Protein AF-A0A660L1Z4-F1 (afdb_monomer)

Mean predicted aligned error: 17.31 Å

Radius of gyration: 32.5 Å; Cα contacts (8 Å, |Δi|>4): 507; chains: 1; bounding box: 66×61×84 Å

InterPro domains:
  IPR021655 Putative metal-binding motif [PF11617] (82-108)

Secondary structure (DSSP, 8-state):
--EEEEEE---TTEEEEEEETTPPPEE-TTSEEEEEEE-SEEEEEEEEEEETTT--BPPPEEEEEEEPPP-SS-SS--TTTSS-TT-TT-STTSPP-TTSS--SS-SSSPPP-------S----------SPBP--EEEEEEEE-SSEEEEEEEEEEEEPTT-EEEEEEESS-S-SEEEE-S--EEEE-TTTTT-EEETT-EEEEEEE-TTSBEEEEEEEEETTEEEEEEEEEE-

Nearest PDB structures (foldseek):
  6h41-assembly1_A  TM=2.697E-01  e=2.988E-02  Homo sapiens
  3va2-assembly1_C  TM=2.742E-01  e=3.316E-02  Homo sapiens
  7uwm-assembly1_C  TM=2.073E-01  e=4.534E-02  Homo sapiens
  7uww-assembly2_B  TM=2.112E-01  e=3.609E+00  Ruminococcus bromii L2-63

Foldseek 3Di:
DKDKDKAAADDPQWWKWKDKDPDDTDTPRVRMDMDIRDDFFKMKIKMWIAGPPPRDIGDIDMDMDGDHFDQCCPLPDGPPQFVDSPDNQAGLPHDADAPPPDRSNNPPDHHHPDPCPPDPPDPDPDPPQPFAADDKDWDWDWDAAQFWIATQFTKIAAQAAQKKKKKAKDDQFPDGIDIDHRDGGIGTPVVRHRGTRTQQMWIWIWIDHPRHWIKIWIWHHHRRDHTDIDIDTHD

Solvent-accessible surface area (backbone atoms only — not comparable to full-atom values): 13216 Å² total; per-residue (Å²): 137,73,44,68,51,78,49,76,52,88,60,94,76,48,38,30,35,33,32,54,59,93,49,71,74,39,86,35,61,80,34,51,50,74,49,68,68,56,66,73,45,79,45,37,40,37,38,28,42,27,36,77,85,75,67,50,69,54,75,77,49,73,51,74,52,70,43,74,64,69,50,75,49,69,68,82,55,32,59,85,58,15,76,39,42,78,38,71,69,32,25,66,82,34,78,54,54,52,73,70,82,45,49,20,24,45,80,86,54,52,35,68,71,70,82,72,66,81,64,74,78,69,78,72,74,71,80,74,75,82,45,57,70,59,71,66,50,83,48,73,40,72,52,55,33,67,63,30,36,31,24,81,37,38,28,37,33,59,37,51,78,71,28,40,37,40,35,41,33,45,73,47,41,89,56,54,67,50,74,51,66,87,49,47,40,73,42,68,45,60,94,56,35,74,35,64,31,21,42,67,13,35,39,37,40,35,39,40,37,92,81,37,31,22,26,30,42,38,36,36,36,37,56,55,39,81,59,50,75,45,81,42,79,41,131

Organism: NCBI:txid166793

Sequence (235 aa):
MRSSATFTFGAPGYGYDCHVDDATFKDCRNGTFTASGLGVGTHTFSVRAYSLTDDSVSGTVSRTWTVTAIDDDADGFVVPADCNDANPAIHPTAPDLAANGLDENCDGLDATPVPVTPAAPAPTPAPSDTRPKLDVALSYFMHATKRSTRFSALSLKDVPAGATITIKCAGGCPRKRATITGKRGTVALTPFRNRALKAGAKLTIEVTKPGSVGTAKVVTIRAGKRPTIVTKTLT

pLDDT: mean 89.53, std 10.03, range [47.41, 97.69]

Structure (mmCIF, N/CA/C/O backbone):
data_AF-A0A660L1Z4-F1
#
_entry.id   AF-A0A660L1Z4-F1
#
loop_
_atom_site.group_PDB
_atom_site.id
_atom_site.type_symbol
_atom_site.label_atom_id
_atom_site.label_alt_id
_atom_site.label_comp_id
_atom_site.label_asym_id
_atom_site.label_entity_id
_atom_site.label_seq_id
_atom_site.pdbx_PDB_ins_code
_atom_site.Cartn_x
_atom_site.Cartn_y
_atom_site.Cartn_z
_atom_site.occupancy
_atom_site.B_iso_or_equiv
_atom_site.auth_seq_id
_atom_site.auth_comp_id
_atom_site.auth_asym_id
_atom_site.auth_atom_id
_atom_site.pdbx_PDB_model_num
ATOM 1 N N . MET A 1 1 ? 6.098 -22.818 -16.810 1.00 47.41 1 MET A N 1
ATOM 2 C CA . MET A 1 1 ? 6.186 -22.484 -18.257 1.00 47.41 1 MET A CA 1
ATOM 3 C C . MET A 1 1 ? 7.643 -22.176 -18.595 1.00 47.41 1 MET A C 1
ATOM 5 O O . MET A 1 1 ? 8.333 -21.676 -17.722 1.00 47.41 1 MET A O 1
ATOM 9 N N . ARG A 1 2 ? 8.156 -22.511 -19.790 1.00 62.72 2 ARG A N 1
ATOM 10 C CA . ARG A 1 2 ? 9.535 -22.148 -20.186 1.00 62.72 2 ARG A CA 1
ATOM 11 C C . ARG A 1 2 ? 9.500 -20.831 -20.962 1.00 62.72 2 ARG A C 1
ATOM 13 O O . ARG A 1 2 ? 8.829 -20.769 -21.987 1.00 62.72 2 ARG A O 1
ATOM 20 N N . SER A 1 3 ? 10.210 -19.809 -20.491 1.00 80.94 3 SER A N 1
ATOM 21 C CA . SER A 1 3 ? 10.277 -18.498 -21.149 1.00 80.94 3 SER A CA 1
ATOM 22 C C . SER A 1 3 ? 11.009 -18.591 -22.491 1.00 80.94 3 SER A C 1
ATOM 24 O O . SER A 1 3 ? 12.040 -19.265 -22.599 1.00 80.94 3 SER A O 1
ATOM 26 N N . SER A 1 4 ? 10.485 -17.917 -23.518 1.00 86.12 4 SER A N 1
ATOM 27 C CA . SER A 1 4 ? 11.098 -17.843 -24.848 1.00 86.12 4 SER A CA 1
ATOM 28 C C . SER A 1 4 ? 11.040 -16.433 -25.424 1.00 86.12 4 SER A C 1
ATOM 30 O O . SER A 1 4 ? 10.033 -15.749 -25.261 1.00 86.12 4 SER A O 1
ATOM 32 N N . ALA A 1 5 ? 12.079 -16.030 -26.152 1.00 89.62 5 ALA A N 1
ATOM 33 C CA . ALA A 1 5 ? 12.155 -14.752 -26.855 1.00 89.62 5 ALA A CA 1
ATOM 34 C C . ALA A 1 5 ? 12.594 -14.979 -28.307 1.00 89.62 5 ALA A C 1
ATOM 36 O O . ALA A 1 5 ? 13.539 -15.726 -28.558 1.00 89.62 5 ALA A O 1
ATOM 37 N N . THR A 1 6 ? 11.910 -14.343 -29.262 1.00 93.19 6 THR A N 1
ATOM 38 C CA . THR A 1 6 ? 12.242 -14.430 -30.693 1.00 93.19 6 THR A CA 1
ATOM 39 C C . THR A 1 6 ? 12.749 -13.085 -31.192 1.00 93.19 6 THR A C 1
ATOM 41 O O . THR A 1 6 ? 12.084 -12.065 -31.025 1.00 93.19 6 THR A O 1
ATOM 44 N N . PHE A 1 7 ? 13.912 -13.096 -31.832 1.00 93.75 7 PHE A N 1
ATOM 45 C CA . PHE A 1 7 ? 14.570 -11.934 -32.418 1.00 93.75 7 PHE A CA 1
ATOM 46 C C . PHE A 1 7 ? 14.559 -12.066 -33.929 1.00 93.75 7 PHE A C 1
ATOM 48 O O . PHE A 1 7 ? 14.836 -13.144 -34.448 1.00 93.75 7 PHE A O 1
ATOM 55 N N . THR A 1 8 ? 14.285 -10.968 -34.625 1.00 94.56 8 THR A N 1
ATOM 56 C CA . THR A 1 8 ? 14.431 -10.865 -36.079 1.00 94.56 8 THR A CA 1
ATOM 57 C C . THR A 1 8 ? 15.454 -9.782 -36.405 1.00 94.56 8 THR A C 1
ATOM 59 O O . THR A 1 8 ? 15.537 -8.762 -35.718 1.00 94.56 8 THR A O 1
ATOM 62 N N . PHE A 1 9 ? 16.287 -10.031 -37.408 1.00 93.12 9 PHE A N 1
ATOM 63 C CA . PHE A 1 9 ? 17.388 -9.162 -37.818 1.00 93.12 9 PHE A CA 1
ATOM 64 C C . PHE A 1 9 ? 17.726 -9.434 -39.283 1.00 93.12 9 PHE A C 1
ATOM 66 O O . PHE A 1 9 ? 17.586 -10.553 -39.767 1.00 93.12 9 PHE A O 1
ATOM 73 N N . GLY A 1 10 ? 18.152 -8.409 -40.016 1.00 91.75 10 GLY A N 1
ATOM 74 C CA . GLY A 1 10 ? 18.392 -8.566 -41.443 1.00 91.75 10 GLY A CA 1
ATOM 75 C C . GLY A 1 10 ? 18.953 -7.320 -42.115 1.00 91.75 10 GLY A C 1
ATOM 76 O O . GLY A 1 10 ? 18.711 -6.193 -41.690 1.00 91.75 10 GLY A O 1
ATOM 77 N N . ALA A 1 11 ? 19.704 -7.569 -43.179 1.00 87.56 11 ALA A N 1
ATOM 78 C CA . ALA A 1 11 ? 20.350 -6.644 -44.094 1.00 87.56 11 ALA A CA 1
ATOM 79 C C . ALA A 1 11 ? 20.694 -7.437 -45.377 1.00 87.56 11 ALA A C 1
ATOM 81 O O . ALA A 1 11 ? 21.342 -8.481 -45.286 1.00 87.56 11 ALA A O 1
ATOM 82 N N . PRO A 1 12 ? 20.269 -7.000 -46.571 1.00 86.81 12 PRO A N 1
ATOM 83 C CA . PRO A 1 12 ? 20.550 -7.728 -47.809 1.00 86.81 12 PRO A CA 1
ATOM 84 C C . PRO A 1 12 ? 22.055 -7.949 -48.038 1.00 86.81 12 PRO A C 1
ATOM 86 O O . PRO A 1 12 ? 22.833 -7.017 -47.873 1.00 86.81 12 PRO A O 1
ATOM 89 N N . GLY A 1 13 ? 22.454 -9.158 -48.454 1.00 86.75 13 GLY A N 1
ATOM 90 C CA . GLY A 1 13 ? 23.846 -9.481 -48.816 1.00 86.75 13 GLY A CA 1
ATOM 91 C C . GLY A 1 13 ? 24.754 -9.966 -47.675 1.00 86.75 13 GLY A C 1
ATOM 92 O O . GLY A 1 13 ? 25.929 -10.227 -47.922 1.00 86.75 13 GLY A O 1
ATOM 93 N N . TYR A 1 14 ? 24.225 -10.139 -46.461 1.00 92.44 14 TYR A N 1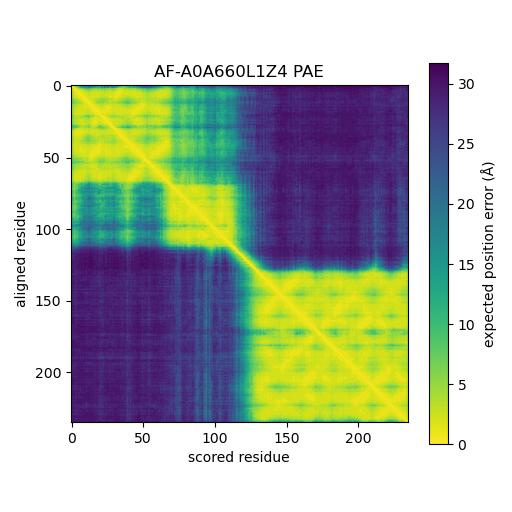
ATOM 94 C CA . TYR A 1 14 ? 24.999 -10.533 -45.277 1.00 92.44 14 TYR A CA 1
ATOM 95 C C . TYR A 1 14 ? 24.515 -11.859 -44.670 1.00 92.44 14 TYR A C 1
ATOM 97 O O . TYR A 1 14 ? 23.342 -12.221 -44.787 1.00 92.44 14 TYR A O 1
ATOM 105 N N . GLY A 1 15 ? 25.424 -12.582 -44.013 1.00 92.88 15 GLY A N 1
ATOM 106 C CA . GLY A 1 15 ? 25.101 -13.604 -43.015 1.00 92.88 15 GLY A CA 1
ATOM 107 C C . GLY A 1 15 ? 25.193 -13.040 -41.594 1.00 92.88 15 GLY A C 1
ATOM 108 O O . GLY A 1 15 ? 25.589 -11.887 -41.410 1.00 92.88 15 GLY A O 1
ATOM 109 N N . TYR A 1 16 ? 24.806 -13.825 -40.584 1.00 95.81 16 TYR A N 1
ATOM 110 C CA . TYR A 1 16 ? 24.766 -13.362 -39.192 1.00 95.81 16 TYR A CA 1
ATOM 111 C C . TYR A 1 16 ? 25.297 -14.404 -38.231 1.00 95.81 16 TYR A C 1
ATOM 113 O O . TYR A 1 16 ? 24.886 -15.559 -38.305 1.00 95.81 16 TYR A O 1
ATOM 121 N N . ASP A 1 17 ? 26.078 -13.950 -37.258 1.00 95.25 17 ASP A N 1
ATOM 122 C CA . ASP A 1 17 ? 26.321 -14.709 -36.041 1.00 95.25 17 ASP A CA 1
ATOM 123 C C . ASP A 1 17 ? 25.553 -14.076 -34.888 1.00 95.25 17 ASP A C 1
ATOM 125 O O . ASP A 1 17 ? 25.518 -12.848 -34.747 1.00 95.25 17 ASP A O 1
ATOM 129 N N . CYS A 1 18 ? 24.988 -14.903 -34.016 1.00 96.06 18 CYS A N 1
ATOM 130 C CA . CYS A 1 18 ? 24.285 -14.420 -32.839 1.00 96.06 18 CYS A CA 1
ATOM 131 C C . CYS A 1 18 ? 24.506 -15.297 -31.605 1.00 96.06 18 CYS A C 1
ATOM 133 O O . CYS A 1 18 ? 24.869 -16.469 -31.710 1.00 96.06 18 CYS A O 1
ATOM 135 N N . HIS A 1 19 ? 24.283 -14.724 -30.426 1.00 94.94 19 HIS A N 1
ATOM 136 C CA . HIS A 1 19 ? 24.240 -15.446 -29.158 1.00 94.94 19 HIS A CA 1
ATOM 137 C C . HIS A 1 19 ? 23.331 -14.730 -28.155 1.00 94.94 19 HIS A C 1
ATOM 139 O O . HIS A 1 19 ? 22.885 -13.602 -28.381 1.00 94.94 19 HIS A O 1
ATOM 145 N N . VAL A 1 20 ? 23.046 -15.412 -27.048 1.00 95.06 20 VAL A N 1
ATOM 146 C CA . VAL A 1 20 ? 22.392 -14.835 -25.872 1.00 95.06 20 VAL A CA 1
ATOM 147 C C . VAL A 1 20 ? 23.340 -14.983 -24.689 1.00 95.06 20 VAL A C 1
ATOM 149 O O . VAL A 1 20 ? 23.982 -16.022 -24.549 1.00 95.06 20 VAL A O 1
ATOM 152 N N . ASP A 1 21 ? 23.436 -13.938 -23.879 1.00 93.88 21 ASP A N 1
ATOM 153 C CA . ASP A 1 21 ? 24.288 -13.818 -22.696 1.00 93.88 21 ASP A CA 1
ATOM 154 C C . ASP A 1 21 ? 25.753 -14.112 -23.018 1.00 93.88 21 ASP A C 1
ATOM 156 O O . ASP A 1 21 ? 26.261 -13.646 -24.033 1.00 93.88 21 ASP A O 1
ATOM 160 N N . ASP A 1 22 ? 26.430 -14.903 -22.194 1.00 88.81 22 ASP A N 1
ATOM 161 C CA . ASP A 1 22 ? 27.844 -15.238 -22.362 1.00 88.81 22 ASP A CA 1
ATOM 162 C C . ASP A 1 22 ? 28.073 -16.444 -23.292 1.00 88.81 22 ASP A C 1
ATOM 164 O O . ASP A 1 22 ? 29.169 -17.007 -23.343 1.00 88.81 22 ASP A O 1
ATOM 168 N N . ALA A 1 23 ? 27.046 -16.876 -24.034 1.00 91.12 23 ALA A N 1
ATOM 169 C CA . ALA A 1 23 ? 27.200 -17.954 -25.003 1.00 91.12 23 ALA A CA 1
ATOM 170 C C . ALA A 1 23 ? 28.114 -17.540 -26.167 1.00 91.12 23 ALA A C 1
ATOM 172 O O . ALA A 1 23 ? 28.245 -16.369 -26.520 1.00 91.12 23 ALA A O 1
ATOM 173 N N . THR A 1 24 ? 28.725 -18.528 -26.814 1.00 93.44 24 THR A N 1
ATOM 174 C CA . THR A 1 24 ? 29.517 -18.286 -28.016 1.00 93.44 24 THR A CA 1
ATOM 175 C C . THR A 1 24 ? 28.620 -17.915 -29.194 1.00 93.44 24 THR A C 1
ATOM 177 O O . THR A 1 24 ? 27.516 -18.441 -29.358 1.00 93.44 24 THR A O 1
ATOM 180 N N . PHE A 1 25 ? 29.117 -17.011 -30.042 1.00 93.50 25 PHE A N 1
ATOM 181 C CA . PHE A 1 25 ? 28.509 -16.717 -31.336 1.00 93.50 25 PHE A CA 1
ATOM 182 C C . PHE A 1 25 ? 28.332 -18.008 -32.141 1.00 93.50 25 PHE A C 1
ATOM 184 O O . PHE A 1 25 ? 29.274 -18.786 -32.301 1.00 93.50 25 PHE A O 1
ATOM 191 N N . LYS A 1 26 ? 27.123 -18.215 -32.659 1.00 93.12 26 LYS A N 1
ATOM 192 C CA . LYS A 1 26 ? 26.795 -19.293 -33.595 1.00 93.12 26 LYS A CA 1
ATOM 193 C C . LYS A 1 26 ? 26.161 -18.719 -34.851 1.00 93.12 26 LYS A C 1
ATOM 195 O O . LYS A 1 26 ? 25.622 -17.615 -34.808 1.00 93.12 26 LYS A O 1
ATOM 200 N N . ASP A 1 27 ? 26.167 -19.500 -35.925 1.00 91.88 27 ASP A N 1
ATOM 201 C CA . ASP A 1 27 ? 25.531 -19.098 -37.177 1.00 91.88 27 ASP A CA 1
ATOM 202 C C . ASP A 1 27 ? 24.006 -18.979 -37.001 1.00 91.88 27 ASP A C 1
ATOM 204 O O . ASP A 1 27 ? 23.322 -19.901 -36.543 1.00 91.88 27 ASP A O 1
ATOM 208 N N . CYS A 1 28 ? 23.484 -17.809 -37.359 1.00 92.00 28 CYS A N 1
ATOM 209 C CA . CYS A 1 28 ? 22.079 -17.424 -37.268 1.00 92.00 28 CYS A CA 1
ATOM 210 C C . CYS A 1 28 ? 21.593 -16.824 -38.595 1.00 92.00 28 CYS A C 1
ATOM 212 O O . CYS A 1 28 ? 20.809 -15.870 -38.618 1.00 92.00 28 CYS A O 1
ATOM 214 N N . ARG A 1 29 ? 22.062 -17.379 -39.719 1.00 87.50 29 ARG A N 1
ATOM 215 C CA . ARG A 1 29 ? 21.878 -16.841 -41.076 1.00 87.50 29 ARG A CA 1
ATOM 216 C C . ARG A 1 29 ? 20.435 -16.546 -41.494 1.00 87.50 29 ARG A C 1
ATOM 218 O O . ARG A 1 29 ? 20.216 -15.688 -42.341 1.00 87.50 29 ARG A O 1
ATOM 225 N N . ASN A 1 30 ? 19.449 -17.200 -40.884 1.00 84.12 30 ASN A N 1
ATOM 226 C CA . ASN A 1 30 ? 18.032 -17.082 -41.250 1.00 84.12 30 ASN A CA 1
ATOM 227 C C . ASN A 1 30 ? 17.375 -15.755 -40.827 1.00 84.12 30 ASN A C 1
ATOM 229 O O . ASN A 1 30 ? 16.161 -15.605 -40.960 1.00 84.12 30 ASN A O 1
ATOM 233 N N . GLY A 1 31 ? 18.140 -14.809 -40.271 1.00 87.44 31 GLY A N 1
ATOM 234 C CA . GLY A 1 31 ? 17.625 -13.509 -39.841 1.00 87.44 31 GLY A CA 1
ATOM 235 C C . GLY A 1 31 ? 16.598 -13.600 -38.708 1.00 87.44 31 GLY A C 1
ATOM 236 O O . GLY A 1 31 ? 15.849 -12.660 -38.454 1.00 87.44 31 GLY A O 1
ATOM 237 N N . THR A 1 32 ? 16.512 -14.759 -38.054 1.00 92.50 32 THR A N 1
ATOM 238 C CA . THR A 1 32 ? 15.626 -15.022 -36.923 1.00 92.50 32 THR A CA 1
ATOM 239 C C . THR A 1 32 ? 16.330 -15.948 -35.942 1.00 92.50 32 THR A C 1
ATOM 241 O O . THR A 1 32 ? 16.927 -16.948 -36.342 1.00 92.50 32 THR A O 1
ATOM 244 N N . PHE A 1 33 ? 16.235 -15.638 -34.652 1.00 93.56 33 PHE A N 1
ATOM 245 C CA . PHE A 1 33 ? 16.760 -16.463 -33.572 1.00 93.56 33 PHE A CA 1
ATOM 246 C C . PHE A 1 33 ? 15.730 -16.596 -32.453 1.00 93.56 33 PHE A C 1
ATOM 248 O O . PHE A 1 33 ? 15.174 -15.597 -32.007 1.00 93.56 33 PHE A O 1
ATOM 255 N N . THR A 1 34 ? 15.488 -17.821 -31.984 1.00 92.75 34 THR A N 1
ATOM 256 C CA . THR A 1 34 ? 14.608 -18.078 -30.836 1.00 92.75 34 THR A CA 1
ATOM 257 C C . THR A 1 34 ? 15.432 -18.582 -29.660 1.00 92.75 34 THR A C 1
ATOM 259 O O . THR A 1 34 ? 16.040 -19.650 -29.725 1.00 92.75 34 THR A O 1
ATOM 262 N N . ALA A 1 35 ? 15.434 -17.810 -28.579 1.00 90.94 35 ALA A N 1
ATOM 263 C CA . ALA A 1 35 ? 15.945 -18.216 -27.283 1.00 90.94 35 ALA A CA 1
ATOM 264 C C . ALA A 1 35 ? 14.820 -18.900 -26.498 1.00 90.94 35 ALA A C 1
ATOM 266 O O . ALA A 1 35 ? 13.708 -18.380 -26.440 1.00 90.94 35 ALA A O 1
ATOM 267 N N . SER A 1 36 ? 15.090 -20.054 -25.893 1.00 90.12 36 SER A N 1
ATOM 268 C CA . SER A 1 36 ? 14.097 -20.842 -25.152 1.00 90.12 36 SER A CA 1
ATOM 269 C C . SER A 1 36 ? 14.684 -21.375 -23.855 1.00 90.12 36 SER A C 1
ATOM 271 O O . SER A 1 36 ? 15.864 -21.713 -23.824 1.00 90.12 36 SER A O 1
ATOM 273 N N . GLY A 1 37 ? 13.852 -21.534 -22.826 1.00 83.69 37 GLY A N 1
ATOM 274 C CA . GLY A 1 37 ? 14.307 -22.041 -21.528 1.00 83.69 37 GLY A CA 1
ATOM 275 C C . GLY A 1 37 ? 15.136 -21.017 -20.757 1.00 83.69 37 GLY A C 1
ATOM 276 O O . GLY A 1 37 ? 16.036 -21.397 -20.019 1.00 83.69 37 GLY A O 1
ATOM 277 N N . LEU A 1 38 ? 14.846 -19.732 -20.962 1.00 86.81 38 LEU A N 1
ATOM 278 C CA . LEU A 1 38 ? 15.504 -18.636 -20.260 1.00 86.81 38 LEU A CA 1
ATOM 279 C C . LEU A 1 38 ? 15.060 -18.623 -18.794 1.00 86.81 38 LEU A C 1
ATOM 281 O O . LEU A 1 38 ? 13.863 -18.739 -18.515 1.00 86.81 38 LEU A O 1
ATOM 285 N N . GLY A 1 39 ? 16.026 -18.507 -17.884 1.00 83.19 39 GLY A N 1
ATOM 286 C CA . GLY A 1 39 ? 15.771 -18.345 -16.454 1.00 83.19 39 GLY A CA 1
ATOM 287 C C . GLY A 1 39 ? 15.215 -16.961 -16.121 1.00 83.19 39 GLY A C 1
ATOM 288 O O . GLY A 1 39 ? 15.100 -16.099 -16.986 1.00 83.19 39 GLY A O 1
ATOM 289 N N . VAL A 1 40 ? 14.856 -16.750 -14.855 1.00 83.81 40 VAL A N 1
ATOM 290 C CA . VAL A 1 40 ? 14.528 -15.414 -14.339 1.00 83.81 40 VAL A CA 1
ATOM 291 C C . VAL A 1 40 ? 15.815 -14.599 -14.271 1.00 83.81 40 VAL A C 1
ATOM 293 O O . VAL A 1 40 ? 16.835 -15.084 -13.783 1.00 83.81 40 VAL A O 1
ATOM 296 N N . GLY A 1 41 ? 15.767 -13.362 -14.753 1.00 84.69 41 GLY A N 1
ATOM 297 C CA . GLY A 1 41 ? 16.921 -12.477 -14.770 1.00 84.69 41 GLY A CA 1
ATOM 298 C C . GLY A 1 41 ? 17.029 -11.648 -16.040 1.00 84.69 41 GLY A C 1
ATOM 299 O O . GLY A 1 41 ? 16.144 -11.624 -16.900 1.00 84.69 41 GLY A O 1
ATOM 300 N N . THR A 1 42 ? 18.131 -10.913 -16.123 1.00 91.38 42 THR A N 1
ATOM 301 C CA . THR A 1 42 ? 18.456 -10.079 -17.276 1.00 91.38 42 THR A CA 1
ATOM 302 C C . THR A 1 42 ? 19.210 -10.902 -18.303 1.00 91.38 42 THR A C 1
ATOM 304 O O . THR A 1 42 ? 20.217 -11.522 -17.975 1.00 91.38 42 THR A O 1
ATOM 307 N N . HIS A 1 43 ? 18.750 -10.836 -19.547 1.00 93.75 43 HIS A N 1
ATOM 308 C CA . HIS A 1 43 ? 19.355 -11.512 -20.680 1.00 93.75 43 HIS A CA 1
ATOM 309 C C . HIS A 1 43 ? 19.715 -10.518 -21.779 1.00 93.75 43 HIS A C 1
ATOM 311 O O . HIS A 1 43 ? 19.025 -9.512 -21.975 1.00 93.75 43 HIS A O 1
ATOM 317 N N . THR A 1 44 ? 20.789 -10.797 -22.512 1.00 96.25 44 THR A N 1
ATOM 318 C CA . THR A 1 44 ? 21.271 -9.946 -23.606 1.00 96.25 44 THR A CA 1
ATOM 319 C C . THR A 1 44 ? 21.449 -10.751 -24.880 1.00 96.25 44 THR A C 1
ATOM 321 O O . THR A 1 44 ? 22.229 -11.688 -24.934 1.00 96.25 44 THR A O 1
ATOM 324 N N . PHE A 1 45 ? 20.757 -10.357 -25.941 1.00 96.56 45 PHE A N 1
ATOM 325 C CA . PHE A 1 45 ? 20.903 -10.927 -27.273 1.00 96.56 45 PHE A CA 1
ATOM 326 C C . PHE A 1 45 ? 21.887 -10.068 -28.042 1.00 96.56 45 PHE A C 1
ATOM 328 O O . PHE A 1 45 ? 21.719 -8.849 -28.093 1.00 96.56 45 PHE A O 1
ATOM 335 N N . SER A 1 46 ? 22.871 -10.705 -28.658 1.00 96.81 46 SER A N 1
ATOM 336 C CA . SER A 1 46 ? 23.926 -10.053 -29.420 1.00 96.81 46 SER A CA 1
ATOM 337 C C . SER A 1 46 ? 23.982 -10.647 -30.817 1.00 96.81 46 SER A C 1
ATOM 339 O O . SER A 1 46 ? 23.966 -11.866 -30.985 1.00 96.81 46 SER A O 1
ATOM 341 N N . VAL A 1 47 ? 24.060 -9.781 -31.824 1.00 97.06 47 VAL A N 1
ATOM 342 C CA . VAL A 1 47 ? 24.161 -10.166 -33.234 1.00 97.06 47 VAL A CA 1
ATOM 343 C C . VAL A 1 47 ? 25.218 -9.327 -33.937 1.00 97.06 47 VAL A C 1
ATOM 345 O O . VAL A 1 47 ? 25.360 -8.129 -33.679 1.00 97.06 47 VAL A O 1
ATOM 348 N N . ARG A 1 48 ? 25.956 -9.960 -34.843 1.00 95.38 48 ARG A N 1
ATOM 349 C CA . ARG A 1 48 ? 26.872 -9.309 -35.782 1.00 95.38 48 ARG A CA 1
ATOM 350 C C . ARG A 1 48 ? 26.607 -9.842 -37.185 1.00 95.38 48 ARG A C 1
ATOM 352 O O . ARG A 1 48 ? 26.214 -10.997 -37.343 1.00 95.38 48 ARG A O 1
ATOM 359 N N . ALA A 1 49 ? 26.806 -9.003 -38.189 1.00 95.06 49 ALA A N 1
ATOM 360 C CA . ALA A 1 49 ? 26.706 -9.393 -39.587 1.00 95.06 49 ALA A CA 1
ATOM 361 C C . ALA A 1 49 ? 28.095 -9.733 -40.136 1.00 95.06 49 ALA A C 1
ATOM 363 O O . ALA A 1 49 ? 29.072 -9.083 -39.764 1.00 95.06 49 ALA A O 1
ATOM 364 N N . TYR A 1 50 ? 28.173 -10.709 -41.037 1.00 92.38 50 TYR A N 1
ATOM 365 C CA . TYR A 1 50 ? 29.354 -10.962 -41.857 1.00 92.38 50 TYR A CA 1
ATOM 366 C C . TYR A 1 50 ? 29.001 -10.856 -43.339 1.00 92.38 50 TYR A C 1
ATOM 368 O O . TYR A 1 50 ? 27.915 -11.245 -43.778 1.00 92.38 50 TYR A O 1
ATOM 376 N N . SER A 1 51 ? 29.902 -10.273 -44.114 1.00 90.44 51 SER A N 1
ATOM 377 C CA . SER A 1 51 ? 29.764 -10.136 -45.561 1.00 90.44 51 SER A CA 1
ATOM 378 C C . SER A 1 51 ? 29.969 -11.480 -46.256 1.00 90.44 51 SER A C 1
ATOM 380 O O . SER A 1 51 ? 30.919 -12.194 -45.957 1.00 90.44 51 SER A O 1
ATOM 382 N N . LEU A 1 52 ? 29.099 -11.823 -47.212 1.00 85.25 52 LEU A N 1
ATOM 383 C CA . LEU A 1 52 ? 29.209 -13.077 -47.974 1.00 85.25 52 LEU A CA 1
ATOM 384 C C . LEU A 1 52 ? 30.272 -13.028 -49.085 1.00 85.25 52 LEU A C 1
ATOM 386 O O . LEU A 1 52 ? 30.502 -14.039 -49.746 1.00 85.25 52 LEU A O 1
ATOM 390 N N . THR A 1 53 ? 30.860 -11.856 -49.341 1.00 89.94 53 THR A N 1
ATOM 391 C CA . THR A 1 53 ? 31.812 -11.643 -50.441 1.00 89.94 53 THR A CA 1
ATOM 392 C C . THR A 1 53 ? 33.254 -11.482 -49.979 1.00 89.94 53 THR A C 1
ATOM 394 O O . THR A 1 53 ? 34.159 -11.742 -50.765 1.00 89.94 53 THR A O 1
ATOM 397 N N . ASP A 1 54 ? 33.476 -11.033 -48.742 1.00 89.25 54 ASP A N 1
ATOM 398 C CA . ASP A 1 54 ? 34.814 -10.730 -48.215 1.00 89.25 54 ASP A CA 1
ATOM 399 C C . ASP A 1 54 ? 35.014 -11.100 -46.733 1.00 89.25 54 ASP A C 1
ATOM 401 O O . ASP A 1 54 ? 36.038 -10.738 -46.157 1.00 89.25 54 ASP A O 1
ATOM 405 N N . ASP A 1 55 ? 34.052 -11.798 -46.114 1.00 85.38 55 ASP A N 1
ATOM 406 C CA . ASP A 1 55 ? 34.065 -12.225 -44.705 1.00 85.38 55 ASP A CA 1
ATOM 407 C C . ASP A 1 55 ? 34.280 -11.092 -43.680 1.00 85.38 55 ASP A C 1
ATOM 409 O O . ASP A 1 55 ? 34.563 -11.339 -42.504 1.00 85.38 55 ASP A O 1
ATOM 413 N N . SER A 1 56 ? 34.112 -9.828 -44.082 1.00 89.88 56 SER A N 1
ATOM 414 C CA . SER A 1 56 ? 34.191 -8.700 -43.154 1.00 89.88 56 SER A CA 1
ATOM 415 C C . SER A 1 56 ? 33.064 -8.762 -42.122 1.00 89.88 56 SER A C 1
ATOM 417 O O . SER A 1 56 ? 31.906 -9.018 -42.457 1.00 89.88 56 SER A O 1
ATOM 419 N N . VAL A 1 57 ? 33.402 -8.522 -40.851 1.00 93.31 57 VAL A N 1
ATOM 420 C CA . VAL A 1 57 ? 32.473 -8.634 -39.716 1.00 93.31 57 VAL A CA 1
ATOM 421 C C . VAL A 1 57 ? 32.117 -7.245 -39.189 1.00 93.31 57 VAL A C 1
ATOM 423 O O . VAL A 1 57 ? 32.994 -6.414 -38.945 1.00 93.31 57 VAL A O 1
ATOM 426 N N . SER A 1 58 ? 30.824 -6.989 -38.996 1.00 93.25 58 SER A N 1
ATOM 427 C CA . SER A 1 58 ? 30.324 -5.740 -38.421 1.00 93.25 58 SER A CA 1
ATOM 428 C C . SER A 1 58 ? 30.625 -5.630 -36.924 1.00 93.25 58 SER A C 1
ATOM 430 O O . SER A 1 58 ? 30.949 -6.606 -36.249 1.00 93.25 58 SER A O 1
ATOM 432 N N . GLY A 1 59 ? 30.397 -4.442 -36.360 1.00 92.19 59 GLY A N 1
ATOM 433 C CA . GLY A 1 59 ? 30.248 -4.315 -34.910 1.00 92.19 59 GLY A CA 1
ATOM 434 C C . GLY A 1 59 ? 29.077 -5.155 -34.379 1.00 92.19 59 GLY A C 1
ATOM 435 O O . GLY A 1 59 ? 28.129 -5.453 -35.114 1.00 92.19 59 GLY A O 1
ATOM 436 N N . THR A 1 60 ? 29.146 -5.518 -33.098 1.00 96.38 60 THR A N 1
ATOM 437 C CA . THR A 1 60 ? 28.077 -6.236 -32.394 1.00 96.38 60 THR A CA 1
ATOM 438 C C . THR A 1 60 ? 26.968 -5.273 -31.986 1.00 96.38 60 THR A C 1
ATOM 440 O O . THR A 1 60 ? 27.228 -4.230 -31.384 1.00 96.38 60 THR A O 1
ATOM 443 N N . VAL A 1 61 ? 25.722 -5.642 -32.275 1.00 95.62 61 VAL A N 1
ATOM 444 C CA . VAL A 1 61 ? 24.525 -4.949 -31.792 1.00 95.62 61 VAL A CA 1
ATOM 445 C C . VAL A 1 61 ? 23.854 -5.821 -30.742 1.00 95.62 61 VAL A C 1
ATOM 447 O O . VAL A 1 61 ? 23.590 -6.996 -30.996 1.00 95.62 61 VAL A O 1
ATOM 450 N N . SER A 1 62 ? 23.542 -5.232 -29.587 1.00 95.56 62 SER A N 1
ATOM 451 C CA . SER A 1 62 ? 22.947 -5.954 -28.464 1.00 95.56 62 SER A CA 1
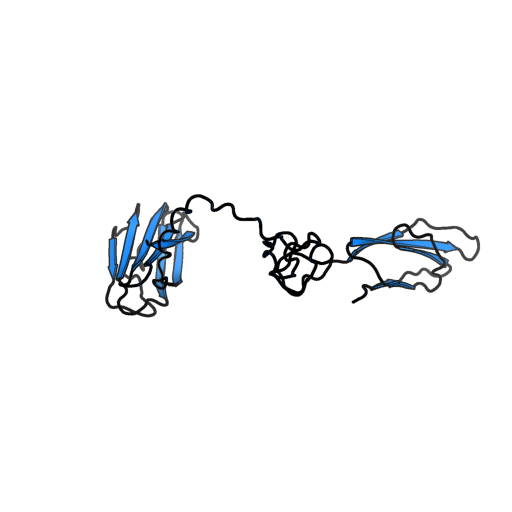ATOM 452 C C . SER A 1 62 ? 21.596 -5.375 -28.042 1.00 95.56 62 SER A C 1
ATOM 454 O O . SER A 1 62 ? 21.353 -4.167 -28.129 1.00 95.56 62 SER A O 1
ATOM 456 N N . ARG A 1 63 ? 20.702 -6.248 -27.575 1.00 95.19 63 ARG A N 1
ATOM 457 C CA . ARG A 1 63 ? 19.408 -5.906 -26.971 1.00 95.19 63 ARG A CA 1
ATOM 458 C C . ARG A 1 63 ? 19.235 -6.675 -25.672 1.00 95.19 63 ARG A C 1
ATOM 460 O O . ARG A 1 63 ? 19.405 -7.889 -25.650 1.00 95.19 63 ARG A O 1
ATOM 467 N N . THR A 1 64 ? 18.850 -5.965 -24.621 1.00 94.44 64 THR A N 1
ATOM 468 C CA . THR A 1 64 ? 18.660 -6.531 -23.285 1.00 94.44 64 THR A CA 1
ATOM 469 C C . THR A 1 64 ? 17.175 -6.597 -22.949 1.00 94.44 64 THR A C 1
ATOM 471 O O . THR A 1 64 ? 16.429 -5.665 -23.257 1.00 94.44 64 THR A O 1
ATOM 474 N N . TRP A 1 65 ? 16.750 -7.688 -22.319 1.00 92.88 65 TRP A N 1
ATOM 475 C CA . TRP A 1 65 ? 15.417 -7.840 -21.736 1.00 92.88 65 TRP A CA 1
ATOM 476 C C . TRP A 1 65 ? 15.516 -8.525 -20.376 1.00 92.88 65 TRP A C 1
ATOM 478 O O . TRP A 1 65 ? 16.547 -9.097 -20.024 1.00 92.88 65 TRP A O 1
ATOM 488 N N . THR A 1 66 ? 14.426 -8.477 -19.620 1.00 89.38 66 THR A N 1
ATOM 489 C CA . THR A 1 66 ? 14.326 -9.146 -18.325 1.00 89.38 66 THR A CA 1
ATOM 490 C C . THR A 1 66 ? 13.199 -10.160 -18.384 1.00 89.38 66 THR A C 1
ATOM 492 O O . THR A 1 66 ? 12.084 -9.839 -18.795 1.00 89.38 66 THR A O 1
ATOM 495 N N . VAL A 1 67 ? 13.500 -11.391 -17.988 1.00 86.75 67 VAL A N 1
ATOM 496 C CA . VAL A 1 67 ? 12.497 -12.403 -17.668 1.00 86.75 67 VAL A CA 1
ATOM 497 C C . VAL A 1 67 ? 12.200 -12.248 -16.183 1.00 86.75 67 VAL A C 1
ATOM 499 O O . VAL A 1 67 ? 13.083 -12.454 -15.353 1.00 86.75 67 VAL A O 1
ATOM 502 N N . THR A 1 68 ? 10.983 -11.838 -15.846 1.00 83.06 68 THR A N 1
ATOM 503 C CA . THR A 1 68 ? 10.522 -11.769 -14.458 1.00 83.06 68 THR A CA 1
ATOM 504 C C . THR A 1 68 ? 9.830 -13.070 -14.088 1.00 83.06 68 THR A C 1
ATOM 506 O O . THR A 1 68 ? 9.156 -13.674 -14.927 1.00 83.06 68 THR A O 1
ATOM 509 N N . ALA A 1 69 ? 9.982 -13.490 -12.837 1.00 80.56 69 ALA A N 1
ATOM 510 C CA . ALA A 1 69 ? 9.091 -14.492 -12.282 1.00 80.56 69 ALA A CA 1
ATOM 511 C C . ALA A 1 69 ? 7.663 -13.922 -12.205 1.00 80.56 69 ALA A C 1
ATOM 513 O O . ALA A 1 69 ? 7.475 -12.703 -12.128 1.00 80.56 69 ALA A O 1
ATOM 514 N N . ILE A 1 70 ? 6.681 -14.809 -12.311 1.00 80.19 70 ILE A N 1
ATOM 515 C CA . ILE A 1 70 ? 5.295 -14.504 -11.953 1.00 80.19 70 ILE A CA 1
ATOM 516 C C . ILE A 1 70 ? 5.201 -14.739 -10.446 1.00 80.19 70 ILE A C 1
ATOM 518 O O . ILE A 1 70 ? 5.889 -15.623 -9.958 1.00 80.19 70 ILE A O 1
ATOM 522 N N . ASP A 1 71 ? 4.425 -13.900 -9.773 1.00 83.19 71 ASP A N 1
ATOM 523 C CA . ASP A 1 71 ? 4.011 -14.030 -8.375 1.00 83.19 71 ASP A CA 1
ATOM 524 C C . ASP A 1 71 ? 2.549 -14.514 -8.432 1.00 83.19 71 ASP A C 1
ATOM 526 O O . ASP A 1 71 ? 1.658 -13.713 -8.750 1.00 83.19 71 ASP A O 1
ATOM 530 N N . ASP A 1 72 ? 2.321 -15.834 -8.356 1.00 87.00 72 ASP A N 1
ATOM 531 C CA . ASP A 1 72 ? 1.004 -16.448 -8.629 1.00 87.00 72 ASP A CA 1
ATOM 532 C C . ASP A 1 72 ? -0.007 -16.217 -7.490 1.00 87.00 72 ASP A C 1
ATOM 534 O O . ASP A 1 72 ? -1.211 -16.098 -7.748 1.00 87.00 72 ASP A O 1
ATOM 538 N N . ASP A 1 73 ? 0.460 -16.057 -6.251 1.00 86.25 73 ASP A N 1
ATOM 539 C CA . ASP A 1 73 ? -0.382 -15.785 -5.082 1.00 86.25 73 ASP A CA 1
ATOM 540 C C . ASP A 1 73 ? -0.409 -14.319 -4.604 1.00 86.25 73 ASP A C 1
ATOM 542 O O . ASP A 1 73 ? -1.271 -13.950 -3.792 1.00 86.25 73 ASP A O 1
ATOM 546 N N . ALA A 1 74 ? 0.423 -13.463 -5.201 1.00 89.25 74 ALA A N 1
ATOM 547 C CA . ALA A 1 74 ? 0.509 -12.026 -4.968 1.00 89.25 74 ALA A CA 1
ATOM 548 C C . ALA A 1 74 ? 0.971 -11.624 -3.554 1.00 89.25 74 ALA A C 1
ATOM 550 O O . ALA A 1 74 ? 0.544 -10.572 -3.046 1.00 89.25 74 ALA A O 1
ATOM 551 N N . ASP A 1 75 ? 1.827 -12.423 -2.914 1.00 86.94 75 ASP A N 1
ATOM 552 C CA . ASP A 1 75 ? 2.415 -12.112 -1.607 1.00 86.94 75 ASP A CA 1
ATOM 553 C C . ASP A 1 75 ? 3.692 -11.243 -1.685 1.00 86.94 75 ASP A C 1
ATOM 555 O O . ASP A 1 75 ? 4.133 -10.666 -0.680 1.00 86.94 75 ASP A O 1
ATOM 559 N N . GLY A 1 76 ? 4.212 -11.038 -2.901 1.00 88.94 76 GLY A N 1
ATOM 560 C CA . GLY A 1 76 ? 5.396 -10.237 -3.192 1.00 88.94 76 GLY A CA 1
ATOM 561 C C . GLY A 1 76 ? 6.710 -11.021 -3.216 1.00 88.94 76 GLY A C 1
ATOM 562 O O . GLY A 1 76 ? 7.766 -10.401 -3.417 1.00 88.94 76 GLY A O 1
ATOM 563 N N . PHE A 1 77 ? 6.667 -12.337 -3.027 1.00 88.12 77 PHE A N 1
ATOM 564 C CA . PHE A 1 77 ? 7.761 -13.270 -3.244 1.00 88.12 77 PHE A CA 1
ATOM 565 C C . PHE A 1 77 ? 7.535 -14.044 -4.546 1.00 88.12 77 PHE A C 1
ATOM 567 O O . PHE A 1 77 ? 6.470 -14.018 -5.144 1.00 88.12 77 PHE A O 1
ATOM 574 N N . VAL A 1 78 ? 8.620 -14.596 -5.084 1.00 89.31 78 VAL A N 1
ATOM 575 C CA . VAL A 1 78 ? 8.581 -15.342 -6.342 1.00 89.31 78 VAL A CA 1
ATOM 576 C C . VAL A 1 78 ? 9.580 -16.484 -6.318 1.00 89.31 78 VAL A C 1
ATOM 578 O O . VAL A 1 78 ? 10.650 -16.381 -5.701 1.00 89.31 78 VAL A O 1
ATOM 581 N N . VAL A 1 79 ? 9.312 -17.543 -7.075 1.00 83.88 79 VAL A N 1
ATOM 582 C CA . VAL A 1 79 ? 10.296 -18.610 -7.320 1.00 83.88 79 VAL A CA 1
ATOM 583 C C . VAL A 1 79 ? 11.618 -18.067 -7.907 1.00 83.88 79 VAL A C 1
ATOM 585 O O . VAL A 1 79 ? 11.616 -17.199 -8.789 1.00 83.88 79 VAL A O 1
ATOM 588 N N . PRO A 1 80 ? 12.785 -18.593 -7.480 1.00 82.38 80 PRO A N 1
ATOM 589 C CA . PRO A 1 80 ? 12.970 -19.727 -6.569 1.00 82.38 80 PRO A CA 1
ATOM 590 C C . PRO A 1 80 ? 13.078 -19.336 -5.088 1.00 82.38 80 PRO A C 1
ATOM 592 O O . PRO A 1 80 ? 13.404 -20.195 -4.278 1.00 82.38 80 PRO A O 1
ATOM 595 N N . ALA A 1 81 ? 12.914 -18.054 -4.742 1.00 87.88 81 ALA A N 1
ATOM 596 C CA . ALA A 1 81 ? 12.954 -17.638 -3.344 1.00 87.88 81 ALA A CA 1
ATOM 597 C C . ALA A 1 81 ? 11.721 -18.171 -2.606 1.00 87.88 81 ALA A C 1
ATOM 599 O O . ALA A 1 81 ? 11.846 -18.689 -1.506 1.00 87.88 81 ALA A O 1
ATOM 600 N N . ASP A 1 82 ? 10.560 -18.099 -3.250 1.00 91.38 82 ASP A N 1
ATOM 601 C CA . ASP A 1 82 ? 9.350 -18.770 -2.803 1.00 91.38 82 ASP A CA 1
ATOM 602 C C . ASP A 1 82 ? 9.362 -20.253 -3.217 1.00 91.38 82 ASP A C 1
ATOM 604 O O . ASP A 1 82 ? 9.514 -20.592 -4.395 1.00 91.38 82 ASP A O 1
ATOM 608 N N . CYS A 1 83 ? 9.247 -21.144 -2.235 1.00 92.38 83 CYS A N 1
ATOM 609 C CA . CYS A 1 83 ? 9.194 -22.587 -2.424 1.00 92.38 83 CYS A CA 1
ATOM 610 C C . CYS A 1 83 ? 7.792 -23.087 -2.822 1.00 92.38 83 CYS A C 1
ATOM 612 O O . CYS A 1 83 ? 7.675 -24.206 -3.335 1.00 92.38 83 CYS A O 1
ATOM 614 N N . ASN A 1 84 ? 6.747 -22.268 -2.659 1.00 90.19 84 ASN A N 1
ATOM 615 C CA . ASN A 1 84 ? 5.395 -22.524 -3.139 1.00 90.19 84 ASN A CA 1
ATOM 616 C C . ASN A 1 84 ? 4.645 -21.226 -3.508 1.00 90.19 84 ASN A C 1
ATOM 618 O O . ASN A 1 84 ? 3.701 -20.849 -2.826 1.00 90.19 84 ASN A O 1
ATOM 622 N N . ASP A 1 85 ? 4.968 -20.692 -4.690 1.00 88.62 85 ASP A N 1
ATOM 623 C CA . ASP A 1 85 ? 4.398 -19.490 -5.346 1.00 88.62 85 ASP A CA 1
ATOM 624 C C . ASP A 1 85 ? 2.860 -19.425 -5.466 1.00 88.62 85 ASP A C 1
ATOM 626 O O . ASP A 1 85 ? 2.305 -18.439 -5.937 1.00 88.62 85 ASP A O 1
ATOM 630 N N . ALA A 1 86 ? 2.166 -20.523 -5.154 1.00 91.50 86 ALA A N 1
ATOM 631 C CA . ALA A 1 86 ? 0.711 -20.632 -5.209 1.00 91.50 86 ALA A CA 1
ATOM 632 C C . ALA A 1 86 ? 0.056 -20.536 -3.816 1.00 91.50 86 ALA A C 1
ATOM 634 O O . ALA A 1 86 ? -1.156 -20.769 -3.689 1.00 91.50 86 ALA A O 1
ATOM 635 N N . ASN A 1 87 ? 0.831 -20.278 -2.760 1.00 90.38 87 ASN A N 1
ATOM 636 C CA . ASN A 1 87 ? 0.353 -20.186 -1.389 1.00 90.38 87 ASN A CA 1
ATOM 637 C C . ASN A 1 87 ? 1.012 -19.018 -0.626 1.00 90.38 87 ASN A C 1
ATOM 639 O O . ASN A 1 87 ? 2.093 -19.206 -0.072 1.00 90.38 87 ASN A O 1
ATOM 643 N N . PRO A 1 88 ? 0.279 -17.915 -0.370 1.00 92.62 88 PRO A N 1
ATOM 644 C CA . PRO A 1 88 ? 0.843 -16.670 0.168 1.00 92.62 88 PRO A CA 1
ATOM 645 C C . PRO A 1 88 ? 1.218 -16.758 1.661 1.00 92.62 88 PRO A C 1
ATOM 647 O O . PRO A 1 88 ? 1.474 -15.754 2.326 1.00 92.62 88 PRO A O 1
ATOM 650 N N . ALA A 1 89 ? 1.111 -17.954 2.247 1.00 93.75 89 ALA A N 1
ATOM 651 C CA . ALA A 1 89 ? 1.549 -18.276 3.599 1.00 93.75 89 ALA A CA 1
ATOM 652 C C . ALA A 1 89 ? 2.893 -19.024 3.625 1.00 93.75 89 ALA A C 1
ATOM 654 O O . ALA A 1 89 ? 3.400 -19.278 4.715 1.00 93.75 89 ALA A O 1
ATOM 655 N N . ILE A 1 90 ? 3.435 -19.401 2.464 1.00 92.94 90 ILE A N 1
ATOM 656 C CA . ILE A 1 90 ? 4.720 -20.079 2.309 1.00 92.94 90 ILE A CA 1
ATOM 657 C C . ILE A 1 90 ? 5.617 -19.126 1.528 1.00 92.94 90 ILE A C 1
ATOM 659 O O . ILE A 1 90 ? 5.377 -18.903 0.358 1.00 92.94 90 ILE A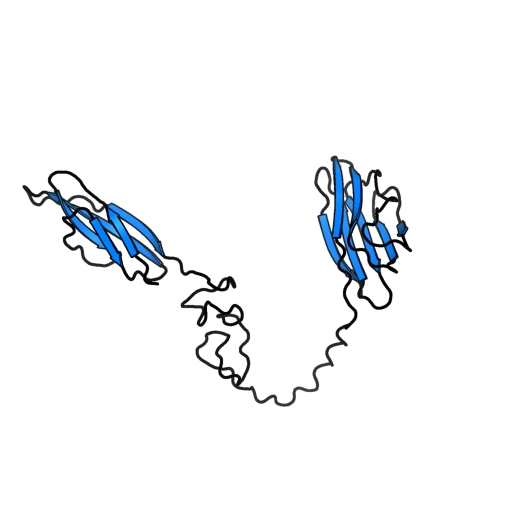 O 1
ATOM 663 N N . HIS A 1 91 ? 6.607 -18.536 2.187 1.00 93.94 91 HIS A N 1
ATOM 664 C CA . HIS A 1 91 ? 7.536 -17.585 1.585 1.00 93.94 91 HIS A CA 1
ATOM 665 C C . HIS A 1 91 ? 8.752 -17.368 2.507 1.00 93.94 91 HIS A C 1
ATOM 667 O O . HIS A 1 91 ? 8.641 -17.566 3.715 1.00 93.94 91 HIS A O 1
ATOM 673 N N . PRO A 1 92 ? 9.894 -16.836 2.019 1.00 94.50 92 PRO A N 1
ATOM 674 C CA . PRO A 1 92 ? 11.143 -16.649 2.782 1.00 94.50 92 PRO A CA 1
ATOM 675 C C . PRO A 1 92 ? 11.072 -15.944 4.142 1.00 94.50 92 PRO A C 1
ATOM 677 O O . PRO A 1 92 ? 12.040 -15.922 4.902 1.00 94.50 92 PRO A O 1
ATOM 680 N N . THR A 1 93 ? 9.977 -15.239 4.413 1.00 91.81 93 THR A N 1
ATOM 681 C CA . THR A 1 93 ? 9.783 -14.494 5.661 1.00 91.81 93 THR A CA 1
ATOM 682 C C . THR A 1 93 ? 8.559 -14.965 6.440 1.00 91.81 93 THR A C 1
ATOM 684 O O . THR A 1 93 ? 8.143 -14.272 7.374 1.00 91.81 93 THR A O 1
ATOM 687 N N . ALA A 1 94 ? 7.951 -16.084 6.049 1.00 92.69 94 ALA A N 1
ATOM 688 C CA . ALA A 1 94 ? 6.843 -16.674 6.775 1.00 92.69 94 ALA A CA 1
ATOM 689 C C . ALA A 1 94 ? 7.342 -17.252 8.111 1.00 92.69 94 ALA A C 1
ATOM 691 O O . ALA A 1 94 ? 8.488 -17.694 8.217 1.00 92.69 94 ALA A O 1
ATOM 692 N N . PRO A 1 95 ? 6.522 -17.232 9.172 1.00 90.69 95 PRO A N 1
ATOM 693 C CA . PRO A 1 95 ? 6.799 -18.009 10.370 1.00 90.69 95 PRO A CA 1
ATOM 694 C C . PRO A 1 95 ? 6.659 -19.503 10.077 1.00 90.69 95 PRO A C 1
ATOM 696 O O . PRO A 1 95 ? 5.615 -19.932 9.597 1.00 90.69 95 PRO A O 1
ATOM 699 N N . ASP A 1 96 ? 7.674 -20.271 10.447 1.00 91.12 96 ASP A N 1
ATOM 700 C CA . ASP A 1 96 ? 7.687 -21.727 10.321 1.00 91.12 96 ASP A CA 1
ATOM 701 C C . ASP A 1 96 ? 6.928 -22.384 11.492 1.00 91.12 96 ASP A C 1
ATOM 703 O O . ASP A 1 96 ? 7.139 -22.056 12.675 1.00 91.12 96 ASP A O 1
ATOM 707 N N . LEU A 1 97 ? 5.969 -23.249 11.159 1.00 87.81 97 LEU A N 1
ATOM 708 C CA . LEU A 1 97 ? 5.080 -23.897 12.115 1.00 87.81 97 LEU A CA 1
ATOM 709 C C . LEU A 1 97 ? 5.625 -25.259 12.531 1.00 87.81 97 LEU A C 1
ATOM 711 O O . LEU A 1 97 ? 5.411 -26.270 11.877 1.00 87.81 97 LEU A O 1
ATOM 715 N N . ALA A 1 98 ? 6.193 -25.298 13.733 1.00 87.94 98 ALA A N 1
ATOM 716 C CA . ALA A 1 98 ? 6.929 -26.468 14.175 1.00 87.94 98 ALA A CA 1
ATOM 717 C C . ALA A 1 98 ? 6.191 -27.820 14.076 1.00 87.94 98 ALA A C 1
ATOM 719 O O . ALA A 1 98 ? 5.108 -27.999 14.652 1.00 87.94 98 ALA A O 1
ATOM 720 N N . ALA A 1 99 ? 6.871 -28.800 13.471 1.00 82.50 99 ALA A N 1
ATOM 721 C CA . ALA A 1 99 ? 6.473 -30.202 13.335 1.00 82.50 99 ALA A CA 1
ATOM 722 C C . ALA A 1 99 ? 5.157 -30.425 12.578 1.00 82.50 99 ALA A C 1
ATOM 724 O O . ALA A 1 99 ? 4.452 -31.412 12.836 1.00 82.50 99 ALA A O 1
ATOM 725 N N . ASN A 1 100 ? 4.807 -29.527 11.659 1.00 88.81 100 ASN A N 1
ATOM 726 C CA . ASN A 1 100 ? 3.687 -29.742 10.748 1.00 88.81 100 ASN A CA 1
ATOM 727 C C . ASN A 1 100 ? 4.117 -30.400 9.417 1.00 88.81 100 ASN A C 1
ATOM 729 O O . ASN A 1 100 ? 3.244 -30.776 8.629 1.00 88.81 100 ASN A O 1
ATOM 733 N N . GLY A 1 101 ? 5.423 -30.605 9.198 1.00 88.81 101 GLY A N 1
ATOM 734 C CA . GLY A 1 101 ? 5.986 -31.212 7.994 1.00 88.81 101 GLY A CA 1
ATOM 735 C C . GLY A 1 101 ? 6.011 -30.294 6.772 1.00 88.81 101 GLY A C 1
ATOM 736 O O . GLY A 1 101 ? 6.214 -30.794 5.662 1.00 88.81 101 GLY A O 1
ATOM 737 N N . LEU A 1 102 ? 5.764 -28.998 6.956 1.00 90.12 102 LEU A N 1
ATOM 738 C CA . LEU A 1 102 ? 5.878 -27.962 5.939 1.00 90.12 102 LEU A CA 1
ATOM 739 C C . LEU A 1 102 ? 7.082 -27.076 6.263 1.00 90.12 102 LEU A C 1
ATOM 741 O O . LEU A 1 102 ? 7.463 -26.920 7.412 1.00 90.12 102 LEU A O 1
ATOM 745 N N . ASP A 1 103 ? 7.681 -26.534 5.213 1.00 92.31 103 ASP A N 1
ATOM 746 C CA . ASP A 1 103 ? 8.718 -25.511 5.295 1.00 92.31 103 ASP A CA 1
ATOM 747 C C . ASP A 1 103 ? 8.059 -24.208 4.832 1.00 92.31 103 ASP A C 1
ATOM 749 O O . ASP A 1 103 ? 8.012 -23.918 3.634 1.00 92.31 103 ASP A O 1
ATOM 753 N N . GLU A 1 104 ? 7.408 -23.479 5.747 1.00 95.25 104 GLU A N 1
ATOM 754 C CA . GLU A 1 104 ? 6.747 -22.223 5.377 1.00 95.25 104 GLU A CA 1
ATOM 755 C C . GLU A 1 104 ? 7.745 -21.115 5.057 1.00 95.25 104 GLU A C 1
ATOM 757 O O . GLU A 1 104 ? 7.432 -20.239 4.256 1.00 95.25 104 GLU A O 1
ATOM 762 N N . ASN A 1 105 ? 8.923 -21.124 5.681 1.00 94.25 105 ASN A N 1
ATOM 763 C CA . ASN A 1 105 ? 9.897 -20.045 5.551 1.00 94.25 105 ASN A CA 1
ATOM 764 C C . ASN A 1 105 ? 10.914 -20.274 4.413 1.00 94.25 105 ASN A C 1
ATOM 766 O O . ASN A 1 105 ? 11.803 -19.445 4.214 1.00 94.25 105 ASN A O 1
ATOM 770 N N . CYS A 1 106 ? 10.775 -21.376 3.674 1.00 94.25 106 CYS A N 1
ATOM 771 C CA . CYS A 1 106 ? 11.615 -21.803 2.563 1.00 94.25 106 CYS A CA 1
ATOM 772 C C . CYS A 1 106 ? 13.117 -21.894 2.901 1.00 94.25 106 CYS A C 1
ATOM 774 O O . CYS A 1 106 ? 13.964 -21.619 2.040 1.00 94.25 106 CYS A O 1
ATOM 776 N N . ASP A 1 107 ? 13.474 -22.253 4.139 1.00 93.75 107 ASP A N 1
ATOM 777 C CA . ASP A 1 107 ? 14.869 -22.422 4.573 1.00 93.75 107 ASP A CA 1
ATOM 778 C C . ASP A 1 107 ? 15.409 -23.857 4.392 1.00 93.75 107 ASP A C 1
ATOM 780 O O . ASP A 1 107 ? 16.607 -24.115 4.575 1.00 93.75 107 ASP A O 1
ATOM 784 N N . GLY A 1 108 ? 14.550 -24.768 3.927 1.00 91.44 108 GLY A N 1
ATOM 785 C CA . GLY A 1 108 ? 14.844 -26.172 3.671 1.00 91.44 108 GLY A CA 1
ATOM 786 C C . GLY A 1 108 ? 14.647 -27.081 4.885 1.00 91.44 108 GLY A C 1
ATOM 787 O O . GLY A 1 108 ? 15.019 -28.260 4.808 1.00 91.44 108 GLY A O 1
ATOM 788 N N . LEU A 1 109 ? 14.113 -26.565 5.993 1.00 91.56 109 LEU A N 1
ATOM 789 C CA . LEU A 1 109 ? 13.855 -27.291 7.231 1.00 91.56 109 LEU A CA 1
ATOM 790 C C . LEU A 1 109 ? 12.397 -27.079 7.672 1.00 91.56 109 LEU A C 1
ATOM 792 O O . LEU A 1 109 ? 11.780 -26.077 7.362 1.00 91.56 109 LEU A O 1
ATOM 796 N N . ASP A 1 110 ? 11.852 -28.057 8.397 1.00 89.19 110 ASP A N 1
ATOM 797 C CA . ASP A 1 110 ? 10.643 -27.862 9.212 1.00 89.19 110 ASP A CA 1
ATOM 798 C C . ASP A 1 110 ? 11.116 -27.479 10.614 1.00 89.19 110 ASP A C 1
ATOM 800 O O . ASP A 1 110 ? 12.034 -28.118 11.169 1.00 89.19 110 ASP A O 1
ATOM 804 N N . ALA A 1 111 ? 10.513 -26.446 11.198 1.00 87.06 111 ALA A N 1
ATOM 805 C CA . ALA A 1 111 ? 10.850 -26.015 12.535 1.00 87.06 111 ALA A CA 1
ATOM 806 C C . ALA A 1 111 ? 10.688 -27.184 13.511 1.00 87.06 111 ALA A C 1
ATOM 808 O O . ALA A 1 111 ? 9.630 -27.777 13.716 1.00 87.06 111 ALA A O 1
ATOM 809 N N . THR A 1 112 ? 11.761 -27.510 14.224 1.00 82.38 112 THR A N 1
ATOM 810 C CA . THR A 1 112 ? 11.618 -28.444 15.338 1.00 82.38 112 THR A CA 1
ATOM 811 C C . THR A 1 112 ? 10.848 -27.755 16.462 1.00 82.38 112 THR A C 1
ATOM 813 O O . THR A 1 112 ? 11.127 -26.584 16.751 1.00 82.38 112 THR A O 1
ATOM 816 N N . PRO A 1 113 ? 9.947 -28.461 17.168 1.00 77.81 113 PRO A N 1
ATOM 817 C CA . PRO A 1 113 ? 9.372 -27.931 18.384 1.00 77.81 113 PRO A CA 1
ATOM 818 C C . PRO A 1 113 ? 10.532 -27.696 19.339 1.00 77.81 113 PRO A C 1
ATOM 820 O O . PRO A 1 113 ? 11.150 -28.640 19.837 1.00 77.81 113 PRO A O 1
ATOM 823 N N . VAL A 1 114 ? 10.858 -26.427 19.576 1.00 69.00 114 VAL A N 1
ATOM 824 C CA . VAL A 1 114 ? 11.804 -26.075 20.626 1.00 69.00 114 VAL A CA 1
ATOM 825 C C . VAL A 1 114 ? 11.238 -26.704 21.897 1.00 69.00 114 VAL A C 1
ATOM 827 O O . VAL A 1 114 ? 10.051 -26.489 22.174 1.00 69.00 114 VAL A O 1
ATOM 830 N N . PRO A 1 115 ? 12.009 -27.496 22.667 1.00 59.88 115 PRO A N 1
ATOM 831 C CA . PRO A 1 115 ? 11.555 -27.919 23.974 1.00 59.88 115 PRO A CA 1
ATOM 832 C C . PRO A 1 115 ? 11.346 -26.638 24.765 1.00 59.88 115 PRO A C 1
ATOM 834 O O . PRO A 1 115 ? 12.297 -26.000 25.222 1.00 59.88 115 PRO A O 1
ATOM 837 N N . VAL A 1 116 ? 10.084 -26.227 24.865 1.00 58.25 116 VAL A N 1
ATOM 838 C CA . VAL A 1 116 ? 9.661 -25.171 2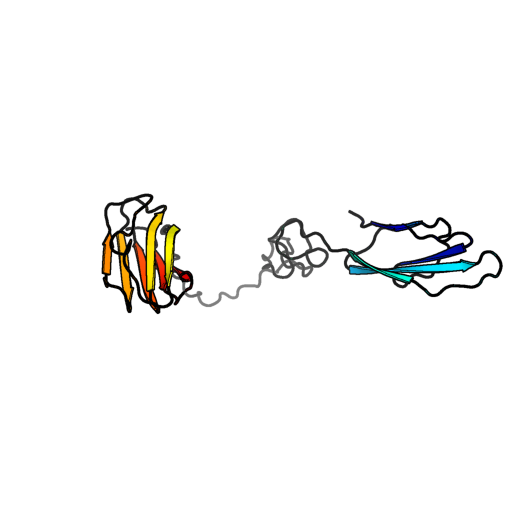5.760 1.00 58.25 116 VAL A CA 1
ATOM 839 C C . VAL A 1 116 ? 9.987 -25.688 27.151 1.00 58.25 116 VAL A C 1
ATOM 841 O O . VAL A 1 116 ? 9.198 -26.363 27.805 1.00 58.25 116 VAL A O 1
ATOM 844 N N . THR A 1 117 ? 11.199 -25.387 27.620 1.00 52.12 117 THR A N 1
ATOM 845 C CA . THR A 1 117 ? 11.411 -25.214 29.053 1.00 52.12 117 THR A CA 1
ATOM 846 C C . THR A 1 117 ? 10.278 -24.284 29.455 1.00 52.12 117 THR A C 1
ATOM 848 O O . THR A 1 117 ? 10.182 -23.236 28.810 1.00 52.12 117 THR A O 1
ATOM 851 N N . PRO A 1 118 ? 9.368 -24.660 30.375 1.00 58.03 118 PRO A N 1
ATOM 852 C CA . PRO A 1 118 ? 8.206 -23.842 30.665 1.00 58.03 118 PRO A CA 1
ATOM 853 C C . PRO A 1 118 ? 8.713 -22.459 31.043 1.00 58.03 118 PRO A C 1
ATOM 855 O O . PRO A 1 118 ? 9.258 -22.257 32.129 1.00 58.03 118 PRO A O 1
ATOM 858 N N . ALA A 1 119 ? 8.618 -21.522 30.102 1.00 53.88 119 ALA A N 1
ATOM 859 C CA . ALA A 1 119 ? 8.868 -20.136 30.388 1.00 53.88 119 ALA A CA 1
ATOM 860 C C . ALA A 1 119 ? 7.891 -19.813 31.511 1.00 53.88 119 ALA A C 1
ATOM 862 O O . ALA A 1 119 ? 6.713 -20.183 31.427 1.00 53.88 119 ALA A O 1
ATOM 863 N N . ALA A 1 120 ? 8.401 -19.202 32.584 1.00 59.16 120 ALA A N 1
ATOM 864 C CA . ALA A 1 120 ? 7.572 -18.631 33.634 1.00 59.16 120 ALA A CA 1
ATOM 865 C C . ALA A 1 120 ? 6.325 -18.020 32.977 1.00 59.16 120 ALA A C 1
ATOM 867 O O . ALA A 1 120 ? 6.501 -17.329 31.968 1.00 59.16 120 ALA A O 1
ATOM 868 N N . PRO A 1 121 ? 5.107 -18.348 33.455 1.00 54.09 121 PRO A N 1
ATOM 869 C CA . PRO A 1 121 ? 3.873 -18.130 32.714 1.00 54.09 121 PRO A CA 1
ATOM 870 C C . PRO A 1 121 ? 3.904 -16.739 32.102 1.00 54.09 121 PRO A C 1
ATOM 872 O O . PRO A 1 121 ? 3.993 -15.745 32.828 1.00 54.09 121 PRO A O 1
ATOM 875 N N . ALA A 1 122 ? 3.916 -16.685 30.765 1.00 58.59 122 ALA A N 1
ATOM 876 C CA . ALA A 1 122 ? 3.781 -15.433 30.045 1.00 58.59 122 ALA A CA 1
ATOM 877 C C . ALA A 1 122 ? 2.606 -14.679 30.682 1.00 58.59 122 ALA A C 1
ATOM 879 O O . ALA A 1 122 ? 1.599 -15.329 30.993 1.00 58.59 122 ALA A O 1
ATOM 880 N N . PRO A 1 123 ? 2.712 -13.360 30.943 1.00 56.16 123 PRO A N 1
ATOM 881 C CA . PRO A 1 123 ? 1.568 -12.615 31.443 1.00 56.16 123 PRO A CA 1
ATOM 882 C C . PRO A 1 123 ? 0.417 -12.928 30.498 1.00 56.16 123 PRO A C 1
ATOM 884 O O . PRO A 1 123 ? 0.556 -12.721 29.291 1.00 56.16 123 PRO A O 1
ATOM 887 N N . THR A 1 124 ? -0.649 -13.526 31.036 1.00 59.66 124 THR A N 1
ATOM 888 C CA . THR A 1 124 ? -1.854 -13.897 30.297 1.00 59.66 124 THR A CA 1
ATOM 889 C C . THR A 1 124 ? -2.119 -12.796 29.276 1.00 59.66 124 THR A C 1
ATOM 891 O O . THR A 1 124 ? -2.212 -11.642 29.717 1.00 59.66 124 THR A O 1
ATOM 894 N N . PRO A 1 125 ? -2.169 -13.073 27.952 1.00 58.78 125 PRO A N 1
ATOM 895 C CA . PRO A 1 125 ? -2.494 -12.032 26.991 1.00 58.78 125 PRO A CA 1
ATOM 896 C C . PRO A 1 125 ? -3.757 -11.368 27.513 1.00 58.78 125 PRO A C 1
ATOM 898 O O . PRO A 1 125 ? -4.743 -12.056 27.797 1.00 58.78 125 PRO A O 1
ATOM 901 N N . ALA A 1 126 ? -3.669 -10.059 27.772 1.00 59.94 126 ALA A N 1
ATOM 902 C CA . ALA A 1 126 ? -4.792 -9.304 28.301 1.00 59.94 126 ALA A CA 1
ATOM 903 C C . ALA A 1 126 ? -6.021 -9.691 27.468 1.00 59.94 126 ALA A C 1
ATOM 905 O O . ALA A 1 126 ? -5.879 -9.768 26.242 1.00 59.94 126 ALA A O 1
ATOM 906 N N . PRO A 1 127 ? -7.163 -10.024 28.098 1.00 60.09 127 PRO A N 1
ATOM 907 C CA . PRO A 1 127 ? -8.299 -10.622 27.412 1.00 60.09 127 PRO A CA 1
ATOM 908 C C . PRO A 1 127 ? -8.578 -9.833 26.138 1.00 60.09 127 PRO A C 1
ATOM 910 O O . PRO A 1 127 ? -8.919 -8.650 26.192 1.00 60.09 127 PRO A O 1
ATOM 913 N N . SER A 1 128 ? -8.327 -10.471 24.991 1.00 60.16 128 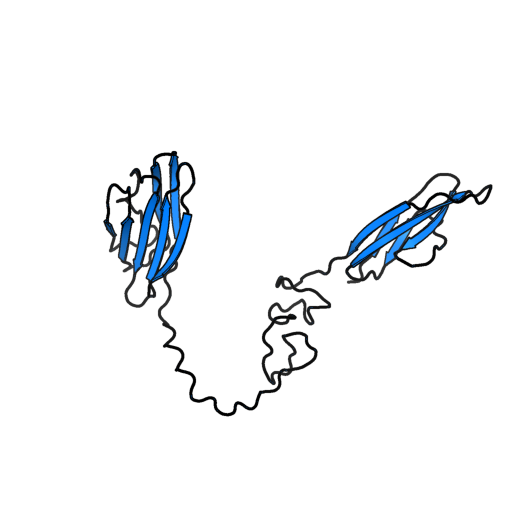SER A N 1
ATOM 914 C CA . SER A 1 128 ? -8.556 -9.859 23.691 1.00 60.16 128 SER A CA 1
ATOM 915 C C . SER A 1 128 ? -10.047 -9.602 23.604 1.00 60.16 128 SER A C 1
ATOM 917 O O . SER A 1 128 ? -10.849 -10.535 23.606 1.00 60.16 128 SER A O 1
ATOM 919 N N . ASP A 1 129 ? -10.405 -8.325 23.648 1.00 65.19 129 ASP A N 1
ATOM 920 C CA . ASP A 1 129 ? -11.778 -7.866 23.731 1.00 65.19 129 ASP A CA 1
ATOM 921 C C . ASP A 1 129 ? -12.596 -8.448 22.568 1.00 65.19 129 ASP A C 1
ATOM 923 O O . ASP A 1 129 ? -12.488 -8.003 21.428 1.00 65.19 129 ASP A O 1
ATOM 927 N N . THR A 1 130 ? -13.392 -9.481 22.857 1.00 74.12 130 THR A N 1
ATOM 928 C CA . THR A 1 130 ? -14.171 -10.243 21.864 1.00 74.12 130 THR A CA 1
ATOM 929 C C . THR A 1 130 ? -15.363 -9.438 21.330 1.00 74.12 130 THR A C 1
ATOM 931 O O . THR A 1 130 ? -16.127 -9.912 20.488 1.00 74.12 130 THR A O 1
ATOM 934 N N . ARG A 1 131 ? -15.564 -8.206 21.819 1.00 85.88 131 ARG A N 1
ATOM 935 C CA . ARG A 1 131 ? -16.627 -7.323 21.342 1.00 85.88 131 ARG A CA 1
ATOM 936 C C . ARG A 1 131 ? -16.412 -6.988 19.856 1.00 85.88 131 ARG A C 1
ATOM 938 O O . ARG A 1 131 ? -15.302 -6.640 19.454 1.00 85.88 131 ARG A O 1
ATOM 945 N N . PRO A 1 132 ? -17.469 -6.999 19.024 1.00 85.44 132 PRO A N 1
ATOM 946 C CA . PRO A 1 132 ? -17.351 -6.608 17.625 1.00 85.44 132 PRO A CA 1
ATOM 947 C C . PRO A 1 132 ? -16.900 -5.147 17.509 1.00 85.44 132 PRO A C 1
ATOM 949 O O . PRO A 1 132 ? -17.415 -4.265 18.205 1.00 85.44 132 PRO A O 1
ATOM 952 N N . LYS A 1 133 ? -15.951 -4.875 16.610 1.00 88.69 133 LYS A N 1
ATOM 953 C CA . LYS A 1 133 ? -15.474 -3.520 16.316 1.00 88.69 133 LYS A CA 1
ATOM 954 C C . LYS A 1 133 ? -16.444 -2.799 15.388 1.00 88.69 133 LYS A C 1
ATOM 956 O O . LYS A 1 133 ? -16.889 -3.354 14.388 1.00 88.69 133 LYS A O 1
ATOM 961 N N . LEU A 1 134 ? -16.752 -1.543 15.699 1.00 89.94 134 LEU A N 1
ATOM 962 C CA . LEU A 1 134 ? -17.578 -0.718 14.824 1.00 89.94 134 LEU A CA 1
ATOM 963 C C . LEU A 1 134 ? -16.788 -0.272 13.586 1.00 89.94 134 LEU A C 1
ATOM 965 O O . LEU A 1 134 ? -15.790 0.443 13.715 1.00 89.94 134 LEU A O 1
ATOM 969 N N . ASP A 1 135 ? -17.280 -0.628 12.398 1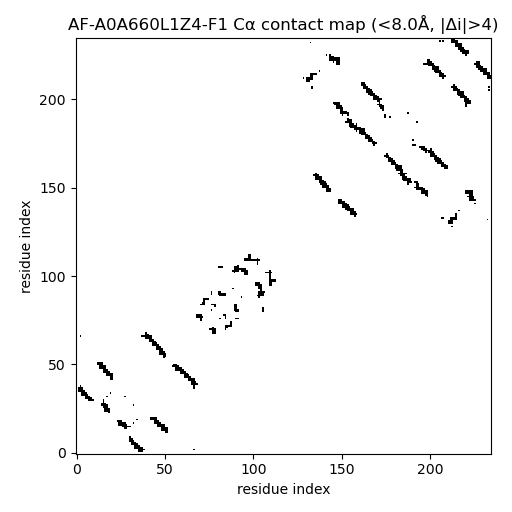.00 88.44 135 ASP A N 1
ATOM 970 C CA . ASP A 1 135 ? -16.788 -0.105 11.124 1.00 88.44 135 ASP A CA 1
ATOM 971 C C . ASP A 1 135 ? -17.806 0.866 10.516 1.00 88.44 135 ASP A C 1
ATOM 973 O O . ASP A 1 135 ? -18.916 0.496 10.148 1.00 88.44 135 ASP A O 1
ATOM 977 N N . VAL A 1 136 ? -17.442 2.147 10.484 1.00 94.00 136 VAL A N 1
ATOM 978 C CA . VAL A 1 136 ? -18.268 3.226 9.929 1.00 94.00 136 VAL A CA 1
ATOM 979 C C . VAL A 1 136 ? -17.433 4.043 8.956 1.00 94.00 136 VAL A C 1
ATOM 981 O O . VAL A 1 136 ? -16.302 4.454 9.259 1.00 94.00 136 VAL A O 1
ATOM 984 N N . ALA A 1 137 ? -18.001 4.351 7.795 1.00 92.81 137 ALA A N 1
ATOM 985 C CA . ALA A 1 137 ? -17.334 5.169 6.789 1.00 92.81 137 ALA A CA 1
ATOM 986 C C . ALA A 1 137 ? -17.715 6.652 6.927 1.00 92.81 137 ALA A C 1
ATOM 988 O O . ALA A 1 137 ? -18.877 7.001 7.124 1.00 92.81 137 ALA A O 1
ATOM 989 N N . LEU A 1 138 ? -16.740 7.557 6.791 1.00 96.25 138 LEU A N 1
ATOM 990 C CA . LEU A 1 138 ? -16.989 9.001 6.747 1.00 96.25 138 LEU A CA 1
ATOM 991 C C . LEU A 1 138 ? -17.107 9.462 5.291 1.00 96.25 138 LEU A C 1
ATOM 993 O O . LEU A 1 138 ? -16.135 9.417 4.542 1.00 96.25 138 LEU A O 1
ATOM 997 N N . SER A 1 139 ? -18.280 9.959 4.910 1.00 94.38 139 SER A N 1
ATOM 998 C CA . SER A 1 139 ? -18.584 10.467 3.571 1.00 94.38 139 SER A CA 1
ATOM 999 C C . SER A 1 139 ? -18.764 11.981 3.605 1.00 94.38 139 SER A C 1
ATOM 1001 O O . SER A 1 139 ? -19.489 12.509 4.452 1.00 94.38 139 SER A O 1
ATOM 1003 N N . TYR A 1 140 ? -18.130 12.703 2.679 1.00 96.06 140 TYR A N 1
ATOM 1004 C CA . TYR A 1 140 ? -18.193 14.162 2.672 1.00 96.06 140 TYR A CA 1
ATOM 1005 C C . TYR A 1 140 ? -17.964 14.789 1.293 1.00 96.06 140 TYR A C 1
ATOM 1007 O O . TYR A 1 140 ? -17.218 14.269 0.468 1.00 96.06 140 TYR A O 1
ATOM 1015 N N . PHE A 1 141 ? -18.549 15.972 1.109 1.00 94.00 141 PHE A N 1
ATOM 1016 C CA . PHE A 1 141 ? -18.219 16.920 0.046 1.00 94.00 141 PHE A CA 1
ATOM 1017 C C . PHE A 1 141 ? -17.808 18.233 0.691 1.00 94.00 141 PHE A C 1
ATOM 1019 O O . PHE A 1 141 ? -18.365 18.630 1.718 1.00 94.00 141 PHE A O 1
ATOM 1026 N N . MET A 1 142 ? -16.796 18.890 0.132 1.00 95.75 142 MET A N 1
ATOM 1027 C CA . MET A 1 142 ? -16.192 20.047 0.776 1.00 95.75 142 MET A CA 1
ATOM 1028 C C . MET A 1 142 ? -15.630 21.056 -0.209 1.00 95.75 142 MET A C 1
ATOM 1030 O O . MET A 1 142 ? -15.194 20.705 -1.301 1.00 95.75 142 MET A O 1
ATOM 1034 N N . HIS A 1 143 ? -15.593 22.303 0.246 1.00 95.62 143 HIS A N 1
ATOM 1035 C CA . HIS A 1 143 ? -14.899 23.401 -0.407 1.00 95.62 143 HIS A CA 1
ATOM 1036 C C . HIS A 1 143 ? -13.837 23.935 0.556 1.00 95.62 143 HIS A C 1
ATOM 1038 O O . HIS A 1 143 ? -14.155 24.372 1.670 1.00 95.62 143 HIS A O 1
ATOM 1044 N N . ALA A 1 144 ? -12.570 23.849 0.146 1.00 95.69 144 ALA A N 1
ATOM 1045 C CA . ALA A 1 144 ? -11.424 24.292 0.932 1.00 95.69 144 ALA A CA 1
ATOM 1046 C C . ALA A 1 144 ? -10.933 25.654 0.438 1.00 95.69 144 ALA A C 1
ATOM 1048 O O . ALA A 1 144 ? -10.734 25.863 -0.752 1.00 95.69 144 ALA A O 1
ATOM 1049 N N . THR A 1 145 ? -10.651 26.557 1.369 1.00 95.25 145 THR A N 1
ATOM 1050 C CA . THR A 1 145 ? -9.920 27.805 1.123 1.00 95.25 145 THR A CA 1
ATOM 1051 C C . THR A 1 145 ? -8.677 27.831 2.009 1.00 95.25 145 THR A C 1
ATOM 1053 O O . THR A 1 145 ? -8.549 27.029 2.938 1.00 95.25 145 THR A O 1
ATOM 1056 N N . LYS A 1 146 ? -7.767 28.788 1.795 1.00 94.12 146 LYS A N 1
ATOM 1057 C CA . LYS A 1 146 ? -6.606 28.974 2.687 1.00 94.12 146 LYS A CA 1
ATOM 1058 C C . LYS A 1 146 ? -7.009 29.257 4.146 1.00 94.12 146 LYS A C 1
ATOM 1060 O O . LYS A 1 146 ? -6.249 28.942 5.052 1.00 94.12 146 LYS A O 1
ATOM 1065 N N . ARG A 1 147 ? -8.206 29.815 4.384 1.00 93.19 147 ARG A N 1
ATOM 1066 C CA . ARG A 1 147 ? -8.684 30.221 5.721 1.00 93.19 147 ARG A CA 1
ATOM 1067 C C . ARG A 1 147 ? -9.557 29.172 6.405 1.00 93.19 147 ARG A C 1
ATOM 1069 O O . ARG A 1 147 ? -9.494 29.017 7.622 1.00 93.19 147 ARG A O 1
ATOM 1076 N N . SER A 1 148 ? -10.404 28.478 5.649 1.00 96.00 148 SER A N 1
ATOM 1077 C CA . SER A 1 148 ? -11.368 27.528 6.209 1.00 96.00 148 SER A CA 1
ATOM 1078 C C . SER A 1 148 ? -11.825 26.479 5.202 1.00 96.00 148 SER A C 1
ATOM 1080 O O . SER A 1 148 ? -11.715 26.662 3.990 1.00 96.00 148 SER A O 1
ATOM 1082 N N . THR A 1 149 ? -12.371 25.391 5.725 1.00 96.88 149 THR A N 1
ATOM 1083 C CA . THR A 1 149 ? -13.095 24.361 4.986 1.00 96.88 149 THR A CA 1
ATOM 1084 C C . THR A 1 149 ? -14.571 24.422 5.348 1.00 96.88 149 THR A C 1
ATOM 1086 O O . THR A 1 149 ? -14.917 24.502 6.529 1.00 96.88 149 THR A O 1
ATOM 1089 N N . ARG A 1 150 ? -15.443 24.326 4.343 1.00 96.69 150 ARG A N 1
ATOM 1090 C CA . ARG A 1 150 ? -16.882 24.125 4.527 1.00 96.69 150 ARG A CA 1
ATOM 1091 C C . ARG A 1 150 ? -17.291 22.792 3.917 1.00 96.69 150 ARG A C 1
ATOM 1093 O O . ARG A 1 150 ? -17.023 22.547 2.746 1.00 96.69 150 ARG A O 1
ATOM 1100 N N . PHE A 1 151 ? -17.959 21.956 4.704 1.00 96.75 151 PHE A N 1
ATOM 1101 C CA . PHE A 1 151 ? -18.517 20.694 4.225 1.00 96.75 151 PHE A CA 1
ATOM 1102 C C . PHE A 1 151 ? -19.949 20.904 3.729 1.00 96.75 151 PHE A C 1
ATOM 1104 O O . PHE A 1 151 ? -20.827 21.191 4.545 1.00 96.75 151 PHE A O 1
ATOM 1111 N N . SER A 1 152 ? -20.183 20.770 2.422 1.00 94.44 152 SER A N 1
ATOM 1112 C CA . SER A 1 152 ? -21.528 20.775 1.823 1.00 94.44 152 SER A CA 1
ATOM 1113 C C . SER A 1 152 ? -22.280 19.478 2.137 1.00 94.44 152 SER A C 1
ATOM 1115 O O . SER A 1 152 ? -23.481 19.498 2.404 1.00 94.44 152 SER A O 1
ATOM 1117 N N . ALA A 1 153 ? -21.549 18.367 2.250 1.00 94.00 153 ALA A N 1
ATOM 1118 C CA . ALA A 1 153 ? -22.025 17.114 2.825 1.00 94.00 153 ALA A CA 1
ATOM 1119 C C . ALA A 1 153 ? -21.034 16.605 3.876 1.00 94.00 153 ALA A C 1
ATOM 1121 O O . ALA A 1 153 ? -19.823 16.690 3.685 1.00 94.00 153 ALA A O 1
ATOM 1122 N N . LEU A 1 154 ? -21.552 16.073 4.981 1.00 96.75 154 LEU A N 1
ATOM 1123 C CA . LEU A 1 154 ? -20.764 15.440 6.034 1.00 96.75 154 LEU A CA 1
ATOM 1124 C C . LEU A 1 154 ? -21.653 14.421 6.744 1.00 96.75 154 LEU A C 1
ATOM 1126 O O . LEU A 1 154 ? -22.560 14.812 7.483 1.00 96.75 154 LEU A O 1
ATOM 1130 N N . SER A 1 155 ? -21.408 13.140 6.498 1.00 96.75 155 SER A N 1
ATOM 1131 C CA . SER A 1 155 ? -22.227 12.042 7.010 1.00 96.75 155 SER A CA 1
ATOM 1132 C C . SER A 1 155 ? -21.362 10.843 7.369 1.00 96.75 155 SER A C 1
ATOM 1134 O O . SER A 1 155 ? -20.368 10.566 6.701 1.00 96.75 155 SER A O 1
ATOM 1136 N N . LEU A 1 156 ? -21.770 10.106 8.394 1.00 97.31 156 LEU A N 1
ATOM 1137 C CA . LEU A 1 156 ? -21.297 8.746 8.622 1.00 97.31 156 LEU A CA 1
ATOM 1138 C C . LEU A 1 156 ? -22.211 7.766 7.888 1.00 97.31 156 LEU A C 1
ATOM 1140 O O . LEU A 1 156 ? -23.419 7.992 7.837 1.00 97.31 156 LEU A O 1
ATOM 1144 N N . LYS A 1 157 ? -21.639 6.704 7.335 1.00 94.44 157 LYS A N 1
ATOM 1145 C CA . LYS A 1 157 ? -22.351 5.551 6.780 1.00 94.44 157 LYS A CA 1
ATOM 1146 C C . LYS A 1 157 ? -22.224 4.366 7.733 1.00 94.44 157 LYS A C 1
ATOM 1148 O O . LYS A 1 157 ? -21.338 4.362 8.589 1.00 94.44 157 LYS A O 1
ATOM 1153 N N . ASP A 1 158 ? -23.142 3.417 7.583 1.00 94.25 158 ASP A N 1
ATOM 1154 C CA . ASP A 1 158 ? -23.140 2.139 8.304 1.00 94.25 158 ASP A CA 1
ATOM 1155 C C . ASP A 1 158 ? -23.199 2.284 9.831 1.00 94.25 158 ASP A C 1
ATOM 1157 O O . ASP A 1 158 ? -22.728 1.444 10.589 1.00 94.25 158 ASP A O 1
ATOM 1161 N N . VAL A 1 159 ? -23.830 3.362 10.313 1.00 95.69 159 VAL A N 1
ATOM 1162 C CA . VAL A 1 159 ? -24.015 3.584 11.750 1.00 95.69 159 VAL A CA 1
ATOM 1163 C C . VAL A 1 159 ? -25.010 2.548 12.292 1.00 95.69 159 VAL A C 1
ATOM 1165 O O . VAL A 1 159 ? -26.172 2.549 11.867 1.00 95.69 159 VAL A O 1
ATOM 1168 N N . PRO A 1 160 ? -24.627 1.687 13.249 1.00 93.00 160 PRO A N 1
ATOM 1169 C CA . PRO A 1 160 ? -25.533 0.669 13.757 1.00 93.00 160 PRO A CA 1
ATOM 1170 C C . PRO A 1 160 ? -26.618 1.275 14.652 1.00 93.00 160 PRO A C 1
ATOM 1172 O O . PRO A 1 160 ? -26.429 2.305 15.303 1.00 93.00 160 PRO A O 1
ATOM 1175 N N . ALA A 1 161 ? -27.768 0.602 14.732 1.00 93.44 161 ALA A N 1
ATOM 1176 C CA . ALA A 1 161 ? -28.816 0.974 15.677 1.00 93.44 161 ALA A CA 1
ATOM 1177 C C . ALA A 1 161 ? -28.290 0.919 17.125 1.00 93.44 161 ALA A C 1
ATOM 1179 O O . ALA A 1 161 ? -27.554 -0.002 17.495 1.00 93.44 161 ALA A O 1
ATOM 1180 N N . GLY A 1 162 ? -28.665 1.921 17.926 1.00 91.44 162 GLY A N 1
ATOM 1181 C CA . GLY A 1 162 ? -28.209 2.075 19.311 1.00 91.44 162 GLY A CA 1
ATOM 1182 C C . GLY A 1 162 ? -26.836 2.740 19.469 1.00 91.44 162 GLY A C 1
ATOM 1183 O O . GLY A 1 162 ? -26.360 2.864 20.595 1.00 91.44 162 GLY A O 1
ATOM 1184 N N . ALA A 1 163 ? -26.197 3.183 18.380 1.00 95.00 163 ALA A N 1
ATOM 1185 C CA . ALA A 1 163 ? -24.938 3.915 18.463 1.00 95.00 163 ALA A CA 1
ATOM 1186 C C . ALA A 1 163 ? -25.123 5.364 18.948 1.00 95.00 163 ALA A C 1
ATOM 1188 O O . ALA A 1 163 ? -26.109 6.042 18.639 1.00 95.00 163 ALA A O 1
ATOM 1189 N N . THR A 1 164 ? -24.113 5.853 19.660 1.00 96.56 164 THR A N 1
ATOM 1190 C CA . THR A 1 164 ? -23.942 7.251 20.053 1.00 96.56 164 THR A CA 1
ATOM 1191 C C . THR A 1 164 ? -22.783 7.846 19.270 1.00 96.56 164 THR A C 1
ATOM 1193 O O . THR A 1 164 ? -21.669 7.330 19.307 1.00 96.56 164 THR A O 1
ATOM 1196 N N . ILE A 1 165 ? -23.033 8.954 18.574 1.00 97.69 165 ILE A N 1
ATOM 1197 C CA . ILE A 1 165 ? -22.013 9.698 17.837 1.00 97.69 165 ILE A CA 1
ATOM 1198 C C . ILE A 1 165 ? -21.666 10.946 18.642 1.00 97.69 165 ILE A C 1
ATOM 1200 O O . ILE A 1 165 ? -22.489 11.853 18.778 1.00 97.69 165 ILE A O 1
ATOM 1204 N N . THR A 1 166 ? -20.441 11.030 19.145 1.00 97.06 166 THR A N 1
ATOM 1205 C CA . THR A 1 166 ? -19.914 12.216 19.823 1.00 97.06 166 THR A CA 1
ATOM 1206 C C . THR A 1 166 ? -18.909 12.912 18.926 1.00 97.06 166 THR A C 1
ATOM 1208 O O . THR A 1 166 ? -17.915 12.340 18.505 1.00 97.06 166 THR A O 1
ATOM 1211 N N . ILE A 1 167 ? -19.146 14.186 18.649 1.00 97.19 167 ILE A N 1
ATOM 1212 C CA . ILE A 1 167 ? -18.269 15.009 17.833 1.00 97.19 167 ILE A CA 1
ATOM 1213 C C . ILE A 1 167 ? -17.613 16.037 18.745 1.00 97.19 167 ILE A C 1
ATOM 1215 O O . ILE A 1 167 ? -18.302 16.864 19.343 1.00 97.19 167 ILE A O 1
ATOM 1219 N N . LYS A 1 168 ? -16.289 16.018 18.831 1.00 96.81 168 LYS A N 1
ATOM 1220 C CA . LYS A 1 168 ? -15.475 17.015 19.532 1.00 96.81 168 LYS A CA 1
ATOM 1221 C C . LYS A 1 168 ? -14.709 17.815 18.491 1.00 96.81 168 LYS A C 1
ATOM 1223 O O . LYS A 1 168 ? -14.180 17.238 17.547 1.00 96.81 168 LYS A O 1
ATOM 1228 N N . CYS A 1 169 ? -14.632 19.130 18.647 1.00 95.12 169 CYS A N 1
ATOM 1229 C CA . CYS A 1 169 ? -13.775 19.950 17.808 1.00 95.12 169 CYS A CA 1
ATOM 1230 C C . CYS A 1 169 ? -12.820 20.831 18.612 1.00 95.12 169 CYS A C 1
ATOM 1232 O O . CYS A 1 169 ? -13.243 21.659 19.421 1.00 95.12 169 CYS A O 1
ATOM 1234 N N . ALA A 1 170 ? -11.532 20.706 18.299 1.00 94.75 170 ALA A N 1
ATOM 1235 C CA . ALA A 1 170 ? -10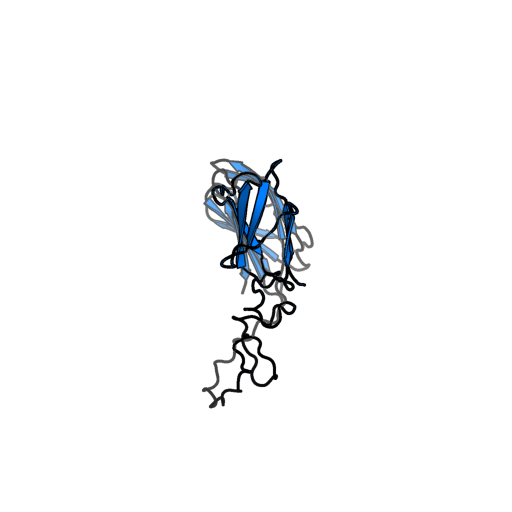.461 21.547 18.813 1.00 94.75 170 ALA A CA 1
ATOM 1236 C C . ALA A 1 170 ? -10.058 22.633 17.797 1.00 94.75 170 ALA A C 1
ATOM 1238 O O . ALA A 1 170 ? -10.124 22.436 16.581 1.00 94.75 170 ALA A O 1
ATOM 1239 N N . GLY A 1 171 ? -9.617 23.788 18.303 1.00 91.69 171 GLY A N 1
ATOM 1240 C CA . GLY A 1 171 ? -9.182 24.919 17.478 1.00 91.69 171 GLY A CA 1
ATOM 1241 C C . GLY A 1 171 ? -10.341 25.724 16.879 1.00 91.69 171 GLY A C 1
ATOM 1242 O O . GLY A 1 171 ? -11.329 26.019 17.560 1.00 91.69 171 GLY A O 1
ATOM 1243 N N . GLY A 1 172 ? -10.213 26.116 15.610 1.00 89.75 172 GLY A N 1
ATOM 1244 C CA . GLY A 1 172 ? -11.081 27.098 14.949 1.00 89.75 172 GLY A CA 1
ATOM 1245 C C . GLY A 1 172 ? -12.429 26.579 14.435 1.00 89.75 172 GLY A C 1
ATOM 1246 O O . GLY A 1 172 ? -12.838 26.928 13.328 1.00 89.75 172 GLY A O 1
ATOM 1247 N N . CYS A 1 173 ? -13.119 25.756 15.222 1.00 90.12 173 CYS A N 1
ATOM 1248 C CA . CYS A 1 173 ? -14.503 25.369 14.958 1.00 90.12 173 CYS A CA 1
ATOM 1249 C C . CYS A 1 173 ? -15.516 26.344 15.576 1.00 90.12 173 CYS A C 1
ATOM 1251 O O . CYS A 1 173 ? -15.288 26.819 16.689 1.00 90.12 173 CYS A O 1
ATOM 1253 N N . PRO A 1 174 ? -16.674 26.561 14.922 1.00 86.00 174 PRO A N 1
ATOM 1254 C CA . PRO A 1 174 ? -17.759 27.377 15.467 1.00 86.00 174 PRO A CA 1
ATOM 1255 C C . PRO A 1 174 ? -18.498 26.687 16.619 1.00 86.00 174 PRO A C 1
ATOM 1257 O O . PRO A 1 174 ? -19.053 27.353 17.484 1.00 86.00 174 PRO A O 1
ATOM 1260 N N . ARG A 1 175 ? -18.491 25.350 16.655 1.00 92.88 175 ARG A N 1
ATOM 1261 C CA . ARG A 1 175 ? -19.038 24.553 17.754 1.00 92.88 175 ARG A CA 1
ATOM 1262 C C . ARG A 1 175 ? -17.960 23.616 18.281 1.00 92.88 175 ARG A C 1
ATOM 1264 O O . ARG A 1 175 ? -17.264 22.978 17.497 1.00 92.88 175 ARG A O 1
ATOM 1271 N N . LYS A 1 176 ? -17.812 23.535 19.602 1.00 93.44 176 LYS A N 1
ATOM 1272 C CA . LYS A 1 176 ? -16.766 22.715 20.236 1.00 93.44 176 LYS A CA 1
ATOM 1273 C C . LYS A 1 176 ? -17.183 21.261 20.443 1.00 93.44 176 LYS A C 1
ATOM 1275 O O . LYS A 1 176 ? -16.329 20.384 20.445 1.00 93.44 176 LYS A O 1
ATOM 1280 N N . ARG A 1 177 ? -18.483 20.989 20.583 1.00 95.88 177 ARG A N 1
ATOM 1281 C CA . ARG A 1 177 ? -19.013 19.636 20.783 1.00 95.88 177 ARG A CA 1
ATOM 1282 C C . ARG A 1 177 ? -20.427 19.480 20.224 1.00 95.88 177 ARG A C 1
ATOM 1284 O O . ARG A 1 177 ? -21.232 20.412 20.283 1.00 95.88 177 ARG A O 1
ATOM 1291 N N . ALA A 1 178 ? -20.747 18.291 19.731 1.00 96.31 178 ALA A N 1
ATOM 1292 C CA . ALA A 1 178 ? -22.112 17.844 19.484 1.00 96.31 178 ALA A CA 1
ATOM 1293 C C . ALA A 1 178 ? -22.245 16.347 19.774 1.00 96.31 178 ALA A C 1
ATOM 1295 O O . ALA A 1 178 ? -21.256 15.622 19.743 1.00 96.31 178 ALA A O 1
ATOM 1296 N N . THR A 1 179 ? -23.465 15.889 20.030 1.00 96.88 179 THR A N 1
ATOM 1297 C CA . THR A 1 179 ? -23.761 14.474 20.256 1.00 96.88 179 THR A CA 1
ATOM 1298 C C . THR A 1 179 ? -25.054 14.142 19.523 1.00 96.88 179 THR A C 1
ATOM 1300 O O . THR A 1 179 ? -25.994 14.934 19.553 1.00 96.88 179 THR A O 1
ATOM 1303 N N . ILE A 1 180 ? -25.066 13.020 18.809 1.00 95.69 180 ILE A N 1
ATOM 1304 C CA . ILE A 1 180 ? -26.191 12.527 18.012 1.00 95.69 180 ILE A CA 1
ATOM 1305 C C . ILE A 1 180 ? -26.458 11.089 18.454 1.00 95.69 180 ILE A C 1
ATOM 1307 O O . ILE A 1 180 ? -25.551 10.261 18.451 1.00 95.69 180 ILE A O 1
ATOM 1311 N N . THR A 1 181 ? -27.698 10.797 18.825 1.00 94.25 181 THR A N 1
ATOM 1312 C CA . THR A 1 181 ? -28.158 9.479 19.283 1.00 94.25 181 THR A CA 1
ATOM 1313 C C . THR A 1 181 ? -29.432 9.084 18.537 1.00 94.25 181 THR A C 1
ATOM 1315 O O . THR A 1 181 ? -30.047 9.907 17.853 1.00 94.25 181 THR A O 1
ATOM 1318 N N . GLY A 1 182 ? -29.820 7.808 18.619 1.00 90.00 182 GLY A N 1
ATOM 1319 C CA . GLY A 1 182 ? -31.092 7.322 18.066 1.00 90.00 182 GLY A CA 1
ATOM 1320 C C . GLY A 1 182 ? -31.177 7.304 16.533 1.00 90.00 182 GLY A C 1
ATOM 1321 O O . GLY A 1 182 ? -32.268 7.194 15.979 1.00 90.00 182 GLY A O 1
ATOM 1322 N N . LYS A 1 183 ? -30.047 7.423 15.825 1.00 93.31 183 LYS A N 1
ATOM 1323 C CA . LYS A 1 183 ? -29.963 7.341 14.356 1.00 93.31 183 LYS A CA 1
ATOM 1324 C C . LYS A 1 183 ? -29.191 6.086 13.930 1.00 93.31 183 LYS A C 1
ATOM 1326 O O . LYS A 1 183 ? -28.388 5.573 14.701 1.00 93.31 183 LYS A O 1
ATOM 1331 N N . ARG A 1 184 ? -29.445 5.600 12.709 1.00 94.12 184 ARG A N 1
ATOM 1332 C CA . ARG A 1 184 ? -28.796 4.420 12.107 1.00 94.12 184 ARG A CA 1
ATOM 1333 C C . ARG A 1 184 ? -28.630 4.588 10.593 1.00 94.12 184 ARG A C 1
ATOM 1335 O O . ARG A 1 184 ? -29.279 5.455 10.009 1.00 94.12 184 ARG A O 1
ATOM 1342 N N . GLY A 1 185 ? -27.814 3.748 9.966 1.00 94.12 185 GLY A N 1
ATOM 1343 C CA . GLY A 1 185 ? -27.511 3.805 8.537 1.00 94.12 185 GLY A CA 1
ATOM 1344 C C . GLY A 1 185 ? -26.662 5.030 8.199 1.00 94.12 185 GLY A C 1
ATOM 1345 O O . GLY A 1 185 ? -25.620 5.257 8.813 1.00 94.12 185 GLY A O 1
ATOM 1346 N N . THR A 1 186 ? -27.113 5.843 7.239 1.00 95.94 186 THR A N 1
ATOM 1347 C CA . THR A 1 186 ? -26.433 7.101 6.900 1.00 95.94 186 THR A CA 1
ATOM 1348 C C . THR A 1 186 ? -26.896 8.234 7.817 1.00 95.94 186 THR A C 1
ATOM 1350 O O . THR A 1 186 ? -28.040 8.681 7.748 1.00 95.94 186 THR A O 1
ATOM 1353 N N . VAL A 1 187 ? -25.991 8.744 8.652 1.00 97.12 187 VAL A N 1
ATOM 1354 C CA . VAL A 1 187 ? -26.274 9.798 9.635 1.00 97.12 187 VAL A CA 1
ATOM 1355 C C . VAL A 1 187 ? -25.519 11.073 9.281 1.00 97.12 187 VAL A C 1
ATOM 1357 O O . VAL A 1 187 ? -24.291 11.127 9.336 1.00 97.12 187 VAL A O 1
ATOM 1360 N N . ALA A 1 188 ? -26.256 12.132 8.943 1.00 96.75 188 ALA A N 1
ATOM 1361 C CA . ALA A 1 188 ? -25.676 13.441 8.658 1.00 96.75 188 ALA A CA 1
ATOM 1362 C C . ALA A 1 188 ? -25.183 14.133 9.939 1.00 96.75 188 ALA A C 1
ATOM 1364 O O . ALA A 1 188 ? -25.936 14.313 10.897 1.00 96.75 188 ALA A O 1
ATOM 1365 N N . LEU A 1 189 ? -23.942 14.620 9.924 1.00 95.94 189 LEU A N 1
ATOM 1366 C CA . LEU A 1 189 ? -23.330 15.370 11.023 1.00 95.94 189 LEU A CA 1
ATOM 1367 C C . LEU A 1 189 ? -23.707 16.857 10.925 1.00 95.94 189 LEU A C 1
ATOM 1369 O O . LEU A 1 189 ? -22.862 17.749 10.790 1.00 95.94 189 LEU A O 1
ATOM 1373 N N . THR A 1 190 ? -25.014 17.127 10.976 1.00 93.62 190 THR A N 1
ATOM 1374 C CA . THR A 1 190 ? -25.611 18.459 10.786 1.00 93.62 190 THR A CA 1
ATOM 1375 C C . THR A 1 190 ? -25.024 19.579 11.656 1.00 93.62 190 THR A C 1
ATOM 1377 O O . THR A 1 190 ? -24.948 20.696 11.140 1.00 93.62 190 THR A O 1
ATOM 1380 N N . PRO A 1 191 ? -24.521 19.351 12.893 1.00 93.88 191 PRO A N 1
ATOM 1381 C CA . PRO A 1 191 ? -23.930 20.427 13.694 1.00 93.88 191 PRO A CA 1
ATOM 1382 C C . PRO A 1 191 ? -22.672 21.055 13.073 1.00 93.88 191 PRO A C 1
ATOM 1384 O O . PRO A 1 191 ? -22.335 22.192 13.401 1.00 93.88 191 PRO A O 1
ATOM 1387 N N . PHE A 1 192 ? -21.991 20.333 12.174 1.00 94.75 192 PHE A N 1
ATOM 1388 C CA . PHE A 1 192 ? -20.766 20.777 11.497 1.00 94.75 192 PHE A CA 1
ATOM 1389 C C . PHE A 1 192 ? -20.917 20.884 9.968 1.00 94.75 192 PHE A C 1
ATOM 1391 O O . PHE A 1 192 ? -20.063 21.483 9.312 1.00 94.75 192 PHE A O 1
ATOM 1398 N N . ARG A 1 193 ? -22.013 20.370 9.390 1.00 94.38 193 ARG A N 1
ATOM 1399 C CA . ARG A 1 193 ? -22.364 20.562 7.972 1.00 94.38 193 ARG A CA 1
ATOM 1400 C C . ARG A 1 193 ? -22.698 22.028 7.695 1.00 94.38 193 ARG A C 1
ATOM 1402 O O . ARG A 1 193 ? -23.355 22.684 8.499 1.00 94.38 193 ARG A O 1
ATOM 1409 N N . ASN A 1 194 ? -22.266 22.547 6.547 1.00 94.06 194 ASN A N 1
ATOM 1410 C CA . ASN A 1 194 ? -22.438 23.947 6.151 1.00 94.06 194 ASN A CA 1
ATOM 1411 C C . ASN A 1 194 ? -21.920 24.943 7.201 1.00 94.06 194 ASN A C 1
ATOM 1413 O O . ASN A 1 194 ? -22.444 26.049 7.343 1.00 94.06 194 ASN A O 1
ATOM 1417 N N . ARG A 1 195 ? -20.867 24.571 7.932 1.00 94.56 195 ARG A N 1
ATOM 1418 C CA . ARG A 1 195 ? -20.130 25.455 8.836 1.00 94.56 195 ARG A CA 1
ATOM 1419 C C . ARG A 1 195 ? -18.707 25.638 8.320 1.00 94.56 195 ARG A C 1
ATOM 1421 O O . ARG A 1 195 ? -18.165 24.741 7.684 1.00 94.56 195 ARG A O 1
ATOM 1428 N N . ALA A 1 196 ? -18.124 26.809 8.564 1.00 95.19 196 ALA A N 1
ATOM 1429 C CA . ALA A 1 196 ? -16.730 27.077 8.225 1.00 95.19 196 ALA A CA 1
ATOM 1430 C C . ALA A 1 196 ? -15.835 26.625 9.386 1.00 95.19 196 ALA A C 1
ATOM 1432 O O . ALA A 1 196 ? -15.913 27.182 10.480 1.00 95.19 196 ALA A O 1
ATOM 1433 N N . LEU A 1 197 ? -14.999 25.616 9.153 1.00 96.31 197 LEU A N 1
ATOM 1434 C CA . LEU A 1 197 ? -13.983 25.155 10.096 1.00 96.31 197 LEU A CA 1
ATOM 1435 C C . LEU A 1 197 ? -12.642 25.755 9.666 1.00 96.31 197 LEU A C 1
ATOM 1437 O O . LEU A 1 197 ? -12.217 25.541 8.529 1.00 96.31 197 LEU A O 1
ATOM 1441 N N . LYS A 1 198 ? -11.984 26.536 10.531 1.00 97.00 198 LYS A N 1
ATOM 1442 C CA . LYS A 1 198 ? -10.713 27.192 10.175 1.00 97.00 198 LYS A CA 1
ATOM 1443 C C . LYS A 1 198 ? -9.604 26.164 9.926 1.00 97.00 198 LYS A C 1
ATOM 1445 O O . LYS A 1 198 ? -9.627 25.065 10.482 1.00 97.00 198 LYS A O 1
ATOM 1450 N N . ALA A 1 199 ? -8.616 26.541 9.116 1.00 95.38 199 ALA A N 1
ATOM 1451 C CA . ALA A 1 199 ? -7.393 25.755 8.960 1.00 95.38 199 ALA A CA 1
ATOM 1452 C C . ALA A 1 199 ? -6.763 25.446 10.334 1.00 95.38 199 ALA A C 1
ATOM 1454 O O . ALA A 1 199 ? -6.740 26.304 11.216 1.00 95.38 199 ALA A O 1
ATOM 1455 N N . GLY A 1 200 ? -6.316 24.204 10.531 1.00 92.75 200 GLY A N 1
ATOM 1456 C CA . GLY A 1 200 ? -5.797 23.699 11.806 1.00 92.75 200 GLY A CA 1
ATOM 1457 C C . GLY A 1 200 ? -6.858 23.154 12.773 1.00 92.75 200 GLY A C 1
ATOM 1458 O O . GLY A 1 200 ? -6.493 22.520 13.761 1.00 92.75 200 GLY A O 1
ATOM 1459 N N . ALA A 1 201 ? -8.159 23.344 12.510 1.00 96.88 201 ALA A N 1
ATOM 1460 C CA . ALA A 1 201 ? -9.207 22.729 13.325 1.00 96.88 201 ALA A CA 1
ATOM 1461 C C . ALA A 1 201 ? -9.158 21.193 13.232 1.00 96.88 201 ALA A C 1
ATOM 1463 O O . ALA A 1 201 ? -8.880 20.635 12.167 1.00 96.88 201 ALA A O 1
ATOM 1464 N N . LYS A 1 202 ? -9.456 20.510 14.341 1.00 97.25 202 LYS A N 1
ATOM 1465 C CA . LYS A 1 202 ? -9.495 19.041 14.418 1.00 97.25 202 LYS A CA 1
ATOM 1466 C C . LYS A 1 202 ? -10.858 18.583 14.906 1.00 97.25 202 LYS A C 1
ATOM 1468 O O . LYS A 1 202 ? -11.244 18.935 16.017 1.00 97.25 202 LYS A O 1
ATOM 1473 N N . LEU A 1 203 ? -11.559 17.808 14.087 1.00 96.75 203 LEU A N 1
ATOM 1474 C CA . LEU A 1 203 ? -12.859 17.227 14.396 1.00 96.75 203 LEU A CA 1
ATOM 1475 C C . LEU A 1 203 ? -12.681 15.741 14.720 1.00 96.75 203 LEU A C 1
ATOM 1477 O O . LEU A 1 203 ? -12.360 14.954 13.838 1.00 96.75 203 LEU A O 1
ATOM 1481 N N . THR A 1 204 ? -12.896 15.357 15.969 1.00 97.44 204 THR A N 1
ATOM 1482 C CA . THR A 1 204 ? -12.898 13.960 16.410 1.00 97.44 204 THR A CA 1
ATOM 1483 C C . THR A 1 204 ? -14.339 13.478 16.468 1.00 97.44 204 THR A C 1
ATOM 1485 O O . THR A 1 204 ? -15.127 13.984 17.265 1.00 97.44 204 THR A O 1
ATOM 1488 N N . ILE A 1 205 ? -14.691 12.533 15.603 1.00 97.69 205 ILE A N 1
ATOM 1489 C CA . ILE A 1 205 ? -16.024 11.935 15.512 1.00 97.69 205 ILE A CA 1
ATOM 1490 C C . ILE A 1 205 ? -15.938 10.531 16.101 1.00 97.69 205 ILE A C 1
ATOM 1492 O O . ILE A 1 205 ? -15.463 9.621 15.433 1.00 97.69 205 ILE A O 1
ATOM 1496 N N . GLU A 1 206 ? -16.360 10.378 17.346 1.00 97.56 206 GLU A N 1
ATOM 1497 C CA . GLU A 1 206 ? -16.413 9.123 18.095 1.00 97.56 206 GLU A CA 1
ATOM 1498 C C . GLU A 1 206 ? -17.771 8.457 17.881 1.00 97.56 206 GLU A C 1
ATOM 1500 O O . GLU A 1 206 ? -18.806 9.116 17.973 1.00 97.56 206 GLU A O 1
ATOM 1505 N N . VAL A 1 207 ? -17.773 7.157 17.618 1.00 96.94 207 VAL A N 1
ATOM 1506 C CA . VAL A 1 207 ? -18.968 6.324 17.508 1.00 96.94 207 VAL A CA 1
ATOM 1507 C C . VAL A 1 207 ? -18.826 5.178 18.495 1.00 96.94 207 VAL A C 1
ATOM 1509 O O . VAL A 1 207 ? -17.891 4.382 18.402 1.00 96.94 207 VAL A O 1
ATOM 1512 N N . THR A 1 208 ? -19.744 5.112 19.453 1.00 96.06 208 THR A N 1
ATOM 1513 C CA . THR A 1 208 ? -19.766 4.092 20.504 1.00 96.06 208 THR A CA 1
ATOM 1514 C C . THR A 1 208 ? -21.108 3.376 20.519 1.00 96.06 208 THR A C 1
ATOM 1516 O O . THR A 1 208 ? -22.144 3.960 20.197 1.00 96.06 208 THR A O 1
ATOM 1519 N N . LYS A 1 209 ? -21.104 2.096 20.889 1.00 93.69 209 LYS A N 1
ATOM 1520 C CA . LYS A 1 209 ? -22.310 1.287 21.084 1.00 93.69 209 LYS A CA 1
ATOM 1521 C C . LYS A 1 209 ? -22.062 0.326 22.253 1.00 93.69 209 LYS A C 1
ATOM 1523 O O . LYS A 1 209 ? -20.991 -0.279 22.285 1.00 93.69 209 LYS A O 1
ATOM 1528 N N . PRO A 1 210 ? -23.006 0.171 23.198 1.00 91.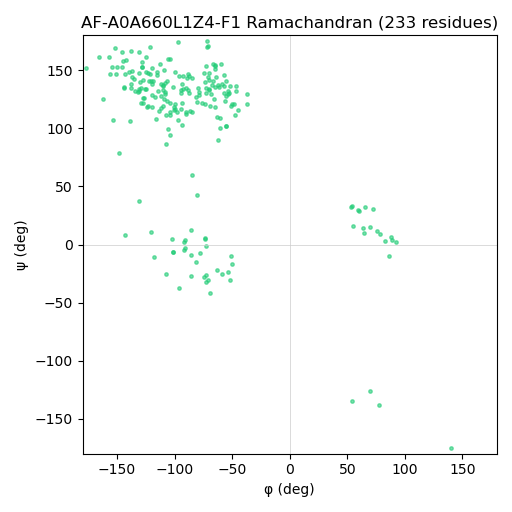88 210 PRO A N 1
ATOM 1529 C CA . PRO A 1 210 ? -22.876 -0.823 24.261 1.00 91.88 210 PRO A CA 1
ATOM 1530 C C . PRO A 1 210 ? -22.607 -2.223 23.691 1.00 91.88 210 PRO A C 1
ATOM 1532 O O . PRO A 1 210 ? -23.280 -2.643 22.751 1.00 91.88 210 PRO A O 1
ATOM 1535 N N . GLY A 1 211 ? -21.614 -2.925 24.244 1.00 88.69 211 GLY A N 1
ATOM 1536 C CA . GL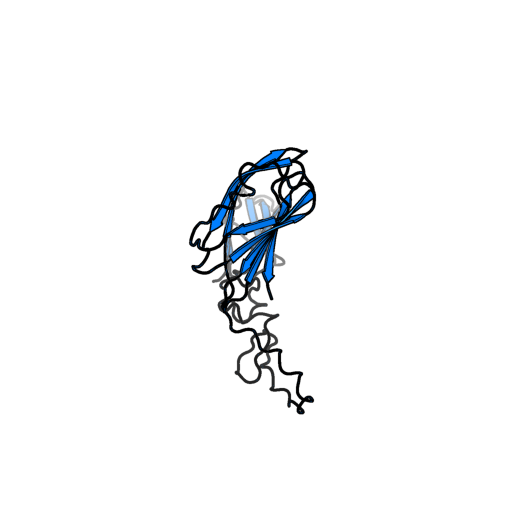Y A 1 211 ? -21.220 -4.266 23.791 1.00 88.69 211 GLY A CA 1
ATOM 1537 C C . GLY A 1 211 ? -20.362 -4.310 22.519 1.00 88.69 211 GLY A C 1
ATOM 1538 O O . GLY A 1 211 ? -20.134 -5.393 21.996 1.00 88.69 211 GLY A O 1
ATOM 1539 N N . SER A 1 212 ? -19.875 -3.174 22.010 1.00 89.94 212 SER A N 1
ATOM 1540 C CA . SER A 1 212 ? -18.986 -3.100 20.838 1.00 89.94 212 SER A CA 1
ATOM 1541 C C . SER A 1 212 ? -17.737 -2.269 21.141 1.00 89.94 212 SER A C 1
ATOM 1543 O O . SER A 1 212 ? -17.793 -1.345 21.956 1.00 89.94 212 SER A O 1
ATOM 1545 N N . VAL A 1 213 ? -16.633 -2.544 20.444 1.00 91.81 213 VAL A N 1
ATOM 1546 C CA . VAL A 1 213 ? -15.446 -1.678 20.474 1.00 91.81 213 VAL A CA 1
ATOM 1547 C C . VAL A 1 213 ? -15.721 -0.449 19.608 1.00 91.81 213 VAL A C 1
ATOM 1549 O O . VAL A 1 213 ? -16.049 -0.568 18.422 1.00 91.81 213 VAL A O 1
ATOM 1552 N N . GLY A 1 214 ? -15.633 0.744 20.198 1.00 92.94 214 GLY A N 1
ATOM 1553 C CA . GLY A 1 214 ? -15.946 1.991 19.502 1.00 92.94 214 GLY A CA 1
ATOM 1554 C C . GLY A 1 214 ? -14.902 2.361 18.441 1.00 92.94 214 GLY A C 1
ATOM 1555 O O . GLY A 1 214 ? -13.814 1.792 18.356 1.00 92.94 214 GLY A O 1
ATOM 1556 N N . THR A 1 215 ? -15.214 3.372 17.633 1.00 95.06 215 THR A N 1
ATOM 1557 C CA . THR A 1 215 ? -14.312 3.891 16.591 1.00 95.06 215 THR A CA 1
ATOM 1558 C C . THR A 1 215 ? -14.361 5.410 16.536 1.00 95.06 215 THR A C 1
ATOM 1560 O O . THR A 1 215 ? -15.389 6.021 16.822 1.00 95.06 215 THR A O 1
ATOM 1563 N N . ALA A 1 216 ? -13.252 6.044 16.172 1.00 96.31 216 ALA A N 1
ATOM 1564 C CA . ALA A 1 216 ? -13.151 7.485 16.029 1.00 96.31 216 ALA A CA 1
ATOM 1565 C C . ALA A 1 216 ? -12.515 7.882 14.699 1.00 96.31 216 ALA A C 1
ATOM 1567 O O . ALA A 1 216 ? -11.444 7.400 14.335 1.00 96.31 216 ALA A O 1
ATOM 1568 N N . LYS A 1 217 ? -13.136 8.829 13.992 1.00 96.44 217 LYS A N 1
ATOM 1569 C CA . LYS A 1 217 ? -12.549 9.494 12.822 1.00 96.44 217 LYS A CA 1
ATOM 1570 C C . LYS A 1 217 ? -12.021 10.861 13.249 1.00 96.44 217 LYS A C 1
ATOM 1572 O O . LYS A 1 217 ? -12.793 11.735 13.641 1.00 96.44 217 LYS A O 1
ATOM 1577 N N . VAL A 1 218 ? -10.710 11.054 13.169 1.00 96.75 218 VAL A N 1
ATOM 1578 C CA . VAL A 1 218 ? -10.043 12.329 13.452 1.00 96.75 218 VAL A CA 1
ATOM 1579 C C . VAL A 1 218 ? -9.801 13.056 12.137 1.00 96.75 218 VAL A C 1
ATOM 1581 O O . VAL A 1 218 ? -8.931 12.674 11.359 1.00 96.75 218 VAL A O 1
ATOM 1584 N N . VAL A 1 219 ? -10.572 14.111 11.893 1.00 97.12 219 VAL A N 1
ATOM 1585 C CA . VAL A 1 219 ? -10.515 14.936 10.683 1.00 97.12 219 VAL A CA 1
ATOM 1586 C C . VAL A 1 219 ? -9.711 16.201 10.972 1.00 97.12 219 VAL A C 1
ATOM 1588 O O . VAL A 1 219 ? -10.132 17.031 11.776 1.00 97.12 219 VAL A O 1
ATOM 1591 N N . THR A 1 220 ? -8.572 16.387 10.308 1.00 96.44 220 THR A N 1
ATOM 1592 C CA . THR A 1 220 ? -7.742 17.594 10.459 1.00 96.44 220 THR A CA 1
ATOM 1593 C C . THR A 1 220 ? -7.919 18.517 9.260 1.00 96.44 220 THR A C 1
ATOM 1595 O O . THR A 1 220 ? -7.653 18.133 8.119 1.00 96.44 220 THR A O 1
ATOM 1598 N N . ILE A 1 221 ? -8.347 19.753 9.513 1.00 97.25 221 ILE A N 1
ATOM 1599 C CA . ILE A 1 221 ? -8.570 20.768 8.482 1.00 97.25 221 ILE A CA 1
ATOM 1600 C C . ILE A 1 221 ? -7.241 21.390 8.058 1.00 97.25 221 ILE A C 1
ATOM 1602 O O . ILE A 1 221 ? -6.475 21.877 8.889 1.00 97.25 221 ILE A O 1
ATOM 1606 N N . ARG A 1 222 ? -6.988 21.428 6.748 1.00 95.94 222 ARG A N 1
ATOM 1607 C CA . ARG A 1 222 ? -5.757 21.968 6.157 1.00 95.94 222 ARG A CA 1
ATOM 1608 C C . ARG A 1 222 ? -6.059 23.205 5.311 1.00 95.94 222 ARG A C 1
ATOM 1610 O O . ARG A 1 222 ? -7.110 23.289 4.681 1.00 95.94 222 ARG A O 1
ATOM 1617 N N . ALA A 1 223 ? -5.142 24.169 5.294 1.00 94.88 223 ALA A N 1
ATOM 1618 C CA . ALA A 1 223 ? -5.281 25.379 4.485 1.00 94.88 223 ALA A CA 1
ATOM 1619 C C . ALA A 1 223 ? -5.258 25.030 2.986 1.00 94.88 223 ALA A C 1
ATOM 1621 O O . ALA A 1 223 ? -4.270 24.489 2.495 1.00 94.88 223 ALA A O 1
ATOM 1622 N N . GLY A 1 224 ? -6.349 25.319 2.269 1.00 91.94 224 GLY A N 1
ATOM 1623 C CA . GLY A 1 224 ? -6.467 25.126 0.816 1.00 91.94 224 GLY A CA 1
ATOM 1624 C C . GLY A 1 224 ? -6.390 23.673 0.330 1.00 91.94 224 GLY A C 1
ATOM 1625 O O . GLY A 1 224 ? -6.282 23.450 -0.869 1.00 91.94 224 GLY A O 1
ATOM 1626 N N . LYS A 1 225 ? -6.425 22.684 1.233 1.00 93.44 225 LYS A N 1
ATOM 1627 C CA . LYS A 1 225 ? -6.268 21.256 0.916 1.00 93.44 225 LYS A CA 1
ATOM 1628 C C . LYS A 1 225 ? -7.416 20.446 1.517 1.00 93.44 225 LYS A C 1
ATOM 1630 O O . LYS A 1 225 ? -8.011 20.848 2.517 1.00 93.44 225 LYS A O 1
ATOM 1635 N N . ARG A 1 226 ? -7.679 19.261 0.954 1.00 94.75 226 ARG A N 1
ATOM 1636 C CA . ARG A 1 226 ? -8.609 18.280 1.548 1.00 94.75 226 ARG A CA 1
ATOM 1637 C C . ARG A 1 226 ? -8.155 17.924 2.973 1.00 94.75 226 ARG A C 1
ATOM 1639 O O . ARG A 1 226 ? -6.943 17.888 3.216 1.00 94.75 226 ARG A O 1
ATOM 1646 N N . PRO A 1 227 ? -9.065 17.663 3.921 1.00 95.88 227 PRO A N 1
ATOM 1647 C CA . PRO A 1 227 ? -8.675 17.279 5.274 1.00 95.88 227 PRO A CA 1
ATOM 1648 C C . PRO A 1 227 ? -7.954 15.924 5.293 1.00 95.88 227 PRO A C 1
ATOM 1650 O O . PRO A 1 227 ? -8.170 15.097 4.409 1.00 95.88 227 PRO A O 1
ATOM 1653 N N . THR A 1 228 ? -7.102 15.692 6.292 1.00 96.19 228 THR A N 1
ATOM 1654 C CA . THR A 1 228 ? -6.626 14.330 6.593 1.00 96.19 228 THR A CA 1
ATOM 1655 C C . THR A 1 228 ? -7.600 13.654 7.540 1.00 96.19 228 THR A C 1
ATOM 1657 O O . THR A 1 228 ? -8.198 14.317 8.389 1.00 96.19 228 THR A O 1
ATOM 1660 N N . ILE A 1 229 ? -7.778 12.345 7.384 1.00 96.38 229 ILE A N 1
ATOM 1661 C CA . ILE A 1 229 ? -8.699 11.555 8.197 1.00 96.38 229 ILE A CA 1
ATOM 1662 C C . ILE A 1 229 ? -7.925 10.360 8.732 1.00 96.38 229 ILE A C 1
ATOM 1664 O O . ILE A 1 229 ? -7.388 9.581 7.954 1.00 96.38 229 ILE A O 1
ATOM 1668 N N . VAL A 1 230 ? -7.876 10.229 10.053 1.00 94.69 230 VAL A N 1
ATOM 1669 C CA . VAL A 1 230 ? -7.275 9.080 10.739 1.00 94.69 230 VAL A CA 1
ATOM 1670 C C . VAL A 1 230 ? -8.378 8.326 11.464 1.00 94.69 230 VAL A C 1
ATOM 1672 O O . VAL A 1 230 ? -9.180 8.943 12.166 1.00 94.69 230 VAL A O 1
ATOM 1675 N N . THR A 1 231 ? -8.422 7.006 11.303 1.00 93.25 231 THR A N 1
ATOM 1676 C CA . THR A 1 231 ? -9.339 6.140 12.057 1.00 93.25 231 THR A CA 1
ATOM 1677 C C . THR A 1 231 ? -8.617 5.602 13.285 1.00 93.25 231 THR A C 1
ATOM 1679 O O . THR A 1 231 ? -7.483 5.147 13.175 1.00 93.25 231 THR A O 1
ATOM 1682 N N . LYS A 1 232 ? -9.261 5.657 14.449 1.00 92.81 232 LYS A N 1
ATOM 1683 C CA . LYS A 1 232 ? -8.749 5.114 15.709 1.00 92.81 232 LYS A CA 1
ATOM 1684 C C . LYS A 1 232 ? -9.785 4.195 16.336 1.00 92.81 232 LYS A C 1
ATOM 1686 O O . LYS A 1 232 ? -10.971 4.503 16.301 1.00 92.81 232 LYS A O 1
ATOM 1691 N N . THR A 1 233 ? -9.336 3.101 16.931 1.00 91.25 233 THR A N 1
ATOM 1692 C CA . THR A 1 233 ? -10.172 2.273 17.805 1.00 91.25 233 THR A CA 1
ATOM 1693 C C . THR A 1 233 ? -10.373 3.001 19.137 1.00 91.25 233 THR A C 1
ATOM 1695 O O . THR A 1 233 ? -9.437 3.632 19.629 1.00 91.25 233 THR A O 1
ATOM 1698 N N . LEU A 1 234 ? -11.580 2.950 19.699 1.00 87.44 234 LEU A N 1
ATOM 1699 C CA . LEU A 1 234 ? -11.870 3.440 21.047 1.00 87.44 234 LEU A CA 1
ATOM 1700 C C . LEU A 1 234 ? -11.925 2.239 21.988 1.00 87.44 234 LEU A C 1
ATOM 1702 O O . LEU A 1 234 ? -12.757 1.356 21.786 1.00 87.44 234 LEU A O 1
ATOM 1706 N N . THR A 1 235 ? -11.022 2.223 22.962 1.00 69.94 235 THR A N 1
ATOM 1707 C CA . THR A 1 235 ? -10.976 1.249 24.060 1.00 69.94 235 THR A CA 1
ATOM 1708 C C . THR A 1 235 ? -12.002 1.591 25.128 1.00 69.94 235 THR A C 1
ATOM 1710 O O . THR A 1 235 ? -12.040 2.791 25.495 1.00 69.94 235 THR A O 1
#